Protein AF-A0A519BVN7-F1 (afdb_monomer)

Foldseek 3Di:
DDPPPDVLLVLLLVLLLVLLLVLLPEEEEELAQLALLSLLSQLSSVVRYHYEYEFAAEVPFQSQVSRVVQCVVSVHDYDYHHDHLVVLQVLLVVLVVQAVDDPVLSLQCSSVLVSLQPDPDQEYEYSPLLCLLLVQDPQCVPVPHDDDSVVSLVVCVVCCCRGNQSSSVVSNHGYDNSCNPPSSSVSSVVDDSCCSNPPVHNNSSLVSCVVVPRDNCNSVDRDDRSSRRRVSVVSNQVVQKDKDKDKDAAPFQQLQVQLCVQLDPVQPPFWDWDDDTRIIIIMGIGNDPVVSVVSVVVSVVSSVVSSVVSVVD

pLDDT: mean 92.75, std 9.45, range [33.88, 98.75]

Secondary structure (DSSP, 8-state):
------HHHHHHHHHHHHHHHHH-SS-EEEE--SSHHHHHHHHHHTTTS-EEEEEEESTT-HHHHHHHHHHHHHT--EEEEE--HHHHHHHHHHHHHHS---HHHHHHHHHHHHHHHH-SSSEEE--TTHHHHTT--GGGGSTT----HHHHHHHHHHHGGGTHHHHHHHTT-EEE-GGGSHHHHHHHHTS-HHHHHSTTS-HHHHHHHHHTT--HHHHTPPP--HHHHSSHHHHHHHHHSEEEEEEEE-SSHHHHHHHHHHHTTTTTTTEEEEEETTEEEEEEEESSHHHHHHHHHHHHHHHHHHHHHHTT-

Radius of gyration: 24.41 Å; Cα contacts (8 Å, |Δi|>4): 535; chains: 1; bounding box: 54×51×73 Å

Sequence (313 aa):
MGKVGDARIAQLASAIETAVAAATSGPATVAFSGGVDSSLVAMLASSHAETELLVVGTPGAHDLAAAEESAALLDLNISRLEISPTQMVAASQELAATLRLSQQEVEFLLPFWLVAREATHPLLLCGQGADELFGGYERFRRPGAAPDLAAEVAELQARLPQREEAIARHFAAEVACPFLDARVVAAAEAFPQTERILAPGKGPLRAVAAELGLPAVIAQRPKKAAQYGSGAQKAIRGAQQQRLALTLRFPSVAVAASVAVATTPDNAGWVTLERDGATLEVRIVAASVGSLREAAEDFLACAALAARVAEKD

Mean predicted aligned error: 7.83 Å

Nearest PDB structures (foldseek):
  1mc1-assembly1_A  TM=8.261E-01  e=6.553E-11  Streptomyces clavuligerus
  1mbz-assembly1_A  TM=7.982E-01  e=8.810E-11  Streptomyces clavuligerus
  1m1z-assembly1_A  TM=7.772E-01  e=8.810E-11  Streptomyces clavuligerus
  5jmv-assembly1_E  TM=8.536E-01  e=2.828E-02  Pyrococcus furiosus DSM 3638
  8cp3-assembly1_A  TM=4.747E-01  e=1.591E-04  Methanococcus maripaludis S2

Solvent-accessible surface area (backbone atoms only — not comparable to full-atom values): 16344 Å² total; per-residue (Å²): 132,82,81,81,67,61,67,63,43,58,50,31,40,53,27,41,53,51,30,34,54,68,65,39,82,47,54,29,24,30,52,32,42,32,42,41,50,24,42,50,52,46,62,56,32,52,76,66,26,62,54,46,31,35,26,48,21,29,85,88,19,57,20,45,58,39,22,54,54,41,27,62,76,67,76,46,67,68,50,80,46,75,40,52,50,68,57,51,36,52,52,41,51,52,49,51,73,74,38,100,59,54,71,70,49,40,30,47,44,42,56,56,50,54,38,47,68,69,45,89,38,52,32,36,37,38,41,51,48,43,43,36,66,24,29,39,50,68,72,56,66,41,90,90,48,79,72,56,46,67,60,46,40,52,52,48,60,72,45,34,68,74,43,61,43,39,49,19,48,73,56,73,25,44,64,44,41,38,51,65,33,68,58,25,43,56,39,50,64,75,48,56,64,70,58,20,35,37,86,87,26,22,40,61,59,34,52,28,32,48,73,76,64,42,56,65,75,38,35,66,49,80,86,67,58,61,21,68,22,16,32,44,38,58,30,45,55,58,68,62,37,38,76,48,79,46,80,47,78,44,100,36,45,66,30,34,49,46,22,53,61,69,48,46,78,87,33,70,89,41,50,51,78,48,78,58,73,25,31,38,44,36,38,38,49,22,81,37,70,68,55,36,50,52,54,49,51,53,50,52,52,50,37,56,51,33,35,61,53,48,74,74,110

Structure (mmCIF, N/CA/C/O backbone):
data_AF-A0A519BVN7-F1
#
_entry.id   AF-A0A519BVN7-F1
#
loop_
_atom_site.group_PDB
_atom_site.id
_atom_site.type_symbol
_atom_site.label_atom_id
_atom_site.label_alt_id
_atom_site.label_comp_id
_atom_site.label_asym_id
_atom_site.label_entity_id
_atom_site.label_seq_id
_atom_site.pdbx_PDB_ins_code
_atom_site.Cartn_x
_atom_site.Cartn_y
_atom_site.Cartn_z
_atom_site.occupancy
_atom_site.B_iso_or_equiv
_atom_site.auth_seq_id
_atom_site.auth_comp_id
_atom_site.auth_asym_id
_atom_site.auth_atom_id
_atom_site.pdbx_PDB_model_num
ATOM 1 N N . MET A 1 1 ? -3.563 8.167 -37.879 1.00 33.88 1 MET A N 1
ATOM 2 C CA . MET A 1 1 ? -2.326 8.773 -37.343 1.00 33.88 1 MET A CA 1
ATOM 3 C C . MET A 1 1 ? -1.942 7.976 -36.103 1.00 33.88 1 MET A C 1
ATOM 5 O O . MET A 1 1 ? -2.596 8.136 -35.080 1.00 33.88 1 MET A O 1
ATOM 9 N N . GLY A 1 2 ? -1.015 7.022 -36.212 1.00 33.91 2 GLY A N 1
ATOM 10 C CA . GLY A 1 2 ? -0.570 6.242 -35.052 1.00 33.91 2 GLY A CA 1
ATOM 11 C C . GLY A 1 2 ? 0.150 7.164 -34.072 1.00 33.91 2 GLY A C 1
ATOM 12 O O . GLY A 1 2 ? 0.996 7.948 -34.500 1.00 33.91 2 GLY A O 1
ATOM 13 N N . LYS A 1 3 ? -0.217 7.127 -32.787 1.00 40.97 3 LYS A N 1
ATOM 14 C CA . LYS A 1 3 ? 0.567 7.789 -31.741 1.00 40.97 3 LYS A CA 1
ATOM 15 C C . LYS A 1 3 ? 1.954 7.155 -31.783 1.00 40.97 3 LYS A C 1
ATOM 17 O O . LYS A 1 3 ? 2.084 5.974 -31.486 1.00 40.97 3 LYS A O 1
ATOM 22 N N . VAL A 1 4 ? 2.967 7.909 -32.195 1.00 41.97 4 VAL A N 1
ATOM 23 C CA . VAL A 1 4 ? 4.353 7.533 -31.921 1.00 41.97 4 VAL A CA 1
ATOM 24 C C . VAL A 1 4 ? 4.469 7.601 -30.400 1.00 41.97 4 VAL A C 1
ATOM 26 O O . VAL A 1 4 ? 4.498 8.694 -29.837 1.00 41.97 4 VAL A O 1
ATOM 29 N N . GLY A 1 5 ? 4.347 6.449 -29.738 1.00 58.50 5 GLY A N 1
ATOM 30 C CA . GLY A 1 5 ? 4.514 6.342 -28.294 1.00 58.50 5 GLY A CA 1
ATOM 31 C C . GLY A 1 5 ? 5.919 6.795 -27.918 1.00 58.50 5 GLY A C 1
ATOM 32 O O . GLY A 1 5 ? 6.865 6.592 -28.682 1.00 58.50 5 GLY A O 1
ATOM 33 N N . ASP A 1 6 ? 6.053 7.453 -26.770 1.00 81.75 6 ASP A N 1
ATOM 34 C CA . ASP A 1 6 ? 7.365 7.753 -26.206 1.00 81.75 6 ASP A CA 1
ATOM 35 C C . ASP A 1 6 ? 8.100 6.420 -26.008 1.00 81.75 6 ASP A C 1
ATOM 37 O O . ASP A 1 6 ? 7.667 5.586 -25.215 1.00 81.75 6 ASP A O 1
ATOM 41 N N . ALA A 1 7 ? 9.188 6.195 -26.750 1.00 91.31 7 ALA A N 1
ATOM 42 C CA . ALA A 1 7 ? 9.940 4.941 -26.715 1.00 91.31 7 ALA A CA 1
ATOM 43 C C . ALA A 1 7 ? 10.405 4.573 -25.293 1.00 91.31 7 ALA A C 1
ATOM 45 O O . ALA A 1 7 ? 10.565 3.392 -24.986 1.00 91.31 7 ALA A O 1
ATOM 46 N N . ARG A 1 8 ? 10.562 5.571 -24.407 1.00 95.75 8 ARG A N 1
ATOM 47 C CA . ARG A 1 8 ? 10.883 5.358 -22.990 1.00 95.75 8 ARG A CA 1
ATOM 48 C C . ARG A 1 8 ? 9.737 4.683 -22.233 1.00 95.75 8 ARG A C 1
ATOM 50 O O . ARG A 1 8 ? 9.999 3.888 -21.337 1.00 95.75 8 ARG A O 1
ATOM 57 N N . ILE A 1 9 ? 8.480 4.979 -22.578 1.00 97.00 9 ILE A N 1
ATOM 58 C CA . ILE A 1 9 ? 7.302 4.358 -21.951 1.00 97.00 9 ILE A CA 1
ATOM 59 C C . ILE A 1 9 ? 7.218 2.889 -22.356 1.00 97.00 9 ILE A C 1
ATOM 61 O O . ILE A 1 9 ? 7.117 2.046 -21.473 1.00 97.00 9 ILE A O 1
ATOM 65 N N . ALA A 1 10 ? 7.381 2.571 -23.642 1.00 96.12 10 ALA A N 1
ATOM 66 C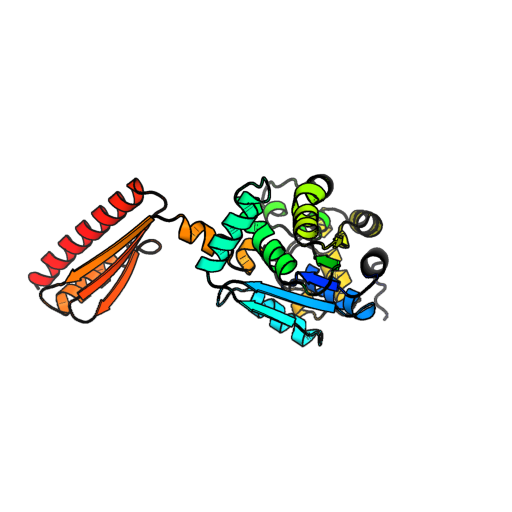 CA . ALA A 1 10 ? 7.417 1.183 -24.108 1.00 96.12 10 ALA A CA 1
ATOM 67 C C . ALA A 1 10 ? 8.569 0.388 -23.459 1.00 96.12 10 ALA A C 1
ATOM 69 O O . ALA A 1 10 ? 8.394 -0.759 -23.047 1.00 96.12 10 ALA A O 1
ATOM 70 N N . GLN A 1 11 ? 9.747 1.008 -23.304 1.00 97.75 11 GLN A N 1
ATOM 71 C CA . GLN A 1 11 ? 10.880 0.395 -22.606 1.00 97.75 11 GLN A CA 1
ATOM 72 C C . GLN A 1 11 ? 10.578 0.143 -21.121 1.00 97.75 11 GLN A C 1
ATOM 74 O O . GLN A 1 11 ? 10.891 -0.929 -20.604 1.00 97.75 11 GLN A O 1
ATOM 79 N N . LEU A 1 12 ? 9.965 1.110 -20.433 1.00 98.44 12 LEU A N 1
ATOM 80 C CA . LEU A 1 12 ? 9.576 0.967 -19.032 1.00 98.44 12 LEU A CA 1
ATOM 81 C C . LEU A 1 12 ? 8.471 -0.083 -18.847 1.00 98.44 12 LEU A C 1
ATOM 83 O O . LEU A 1 12 ? 8.544 -0.868 -17.905 1.00 98.44 12 LEU A O 1
ATOM 87 N N . ALA A 1 13 ? 7.491 -0.127 -19.750 1.00 98.44 13 ALA A N 1
ATOM 88 C CA . ALA A 1 13 ? 6.443 -1.142 -19.775 1.00 98.44 13 ALA A CA 1
ATOM 89 C C . ALA A 1 13 ? 7.053 -2.543 -19.881 1.00 98.44 13 ALA A C 1
ATOM 91 O O . ALA A 1 13 ? 6.840 -3.366 -18.995 1.00 98.44 13 ALA A O 1
ATOM 92 N N . SER A 1 14 ? 7.928 -2.753 -20.869 1.00 98.25 14 SER A N 1
ATOM 93 C CA . SER A 1 14 ? 8.638 -4.021 -21.052 1.00 98.25 14 SER A CA 1
ATOM 94 C C . SER A 1 14 ? 9.485 -4.403 -19.831 1.00 98.25 14 SER A C 1
ATOM 96 O O . SER A 1 14 ? 9.509 -5.569 -19.431 1.00 98.25 14 SER A O 1
ATOM 98 N N . ALA A 1 15 ? 10.153 -3.436 -19.191 1.00 98.69 15 ALA A N 1
ATOM 99 C CA . ALA A 1 15 ? 10.919 -3.691 -17.973 1.00 98.69 15 ALA A CA 1
ATOM 100 C C . ALA A 1 15 ? 10.023 -4.147 -16.808 1.00 98.69 15 ALA A C 1
ATOM 102 O O . ALA A 1 15 ? 10.379 -5.101 -16.116 1.00 98.69 15 ALA A O 1
ATOM 103 N N . ILE A 1 16 ? 8.865 -3.504 -16.612 1.00 98.69 16 ILE A N 1
ATOM 104 C CA . ILE A 1 16 ? 7.902 -3.860 -15.558 1.00 98.69 16 ILE A CA 1
ATOM 105 C C . ILE A 1 16 ? 7.282 -5.234 -15.830 1.00 98.69 16 ILE A C 1
ATOM 107 O O . ILE A 1 16 ? 7.273 -6.068 -14.928 1.00 98.69 16 ILE A O 1
ATOM 111 N N . GLU A 1 17 ? 6.833 -5.506 -17.058 1.00 98.44 17 GLU A N 1
ATOM 112 C CA . GLU A 1 17 ? 6.317 -6.823 -17.460 1.00 98.44 17 GLU A CA 1
ATOM 113 C C . GLU A 1 17 ? 7.347 -7.922 -17.190 1.00 98.44 17 GLU A C 1
ATOM 115 O O . GLU A 1 17 ? 7.043 -8.922 -16.544 1.00 98.44 17 GLU A O 1
ATOM 120 N N . THR A 1 18 ? 8.598 -7.705 -17.605 1.00 98.31 18 THR A N 1
ATOM 121 C CA . THR A 1 18 ? 9.674 -8.683 -17.403 1.00 98.31 18 THR A CA 1
ATOM 122 C C . THR A 1 18 ? 9.984 -8.888 -15.917 1.00 98.31 18 THR A C 1
ATOM 124 O O . THR A 1 18 ? 10.265 -10.011 -15.497 1.00 98.31 18 THR A O 1
ATOM 127 N N . ALA A 1 19 ? 9.949 -7.826 -15.107 1.00 98.56 19 ALA A N 1
ATOM 128 C CA . ALA A 1 19 ? 10.178 -7.920 -13.668 1.00 98.56 19 ALA A CA 1
ATOM 129 C C . ALA A 1 19 ? 9.055 -8.686 -12.957 1.00 98.56 19 ALA A C 1
ATOM 131 O O . ALA A 1 19 ? 9.345 -9.559 -12.139 1.00 98.56 19 ALA A O 1
ATOM 132 N N . VAL A 1 20 ? 7.788 -8.422 -13.298 1.00 98.44 20 VAL A N 1
ATOM 133 C CA . VAL A 1 20 ? 6.646 -9.162 -12.737 1.00 98.44 20 VAL A CA 1
ATOM 134 C C . VAL A 1 20 ? 6.678 -10.622 -13.185 1.00 98.44 20 VAL A C 1
ATOM 136 O O . VAL A 1 20 ? 6.549 -11.508 -12.343 1.00 98.44 20 VAL A O 1
ATOM 139 N N . ALA A 1 21 ? 6.928 -10.893 -14.468 1.00 97.56 21 ALA A N 1
ATOM 140 C CA . ALA A 1 21 ? 7.051 -12.254 -14.986 1.00 97.56 21 ALA A CA 1
ATOM 141 C C . ALA A 1 21 ? 8.175 -13.039 -14.290 1.00 97.56 21 ALA A C 1
ATOM 143 O O . ALA A 1 21 ? 7.984 -14.187 -13.907 1.00 97.56 21 ALA A O 1
ATOM 144 N N . ALA A 1 22 ? 9.340 -12.413 -14.085 1.00 97.38 22 ALA A N 1
ATOM 145 C CA . ALA A 1 22 ? 10.469 -13.043 -13.401 1.00 97.38 22 ALA A CA 1
ATOM 146 C C . ALA A 1 22 ? 10.194 -13.299 -11.910 1.00 97.38 22 ALA A C 1
ATOM 148 O O . ALA A 1 22 ? 10.666 -14.297 -11.371 1.00 97.38 22 ALA A O 1
ATOM 149 N N . ALA A 1 23 ? 9.445 -12.409 -11.254 1.00 96.56 23 ALA A N 1
ATOM 150 C CA . ALA A 1 23 ? 9.037 -12.575 -9.864 1.00 96.56 23 ALA A CA 1
ATOM 151 C C . ALA A 1 23 ? 7.954 -13.653 -9.695 1.00 96.56 23 ALA A C 1
ATOM 153 O O . ALA A 1 23 ? 7.917 -14.319 -8.667 1.00 96.56 23 ALA A O 1
ATOM 154 N N . THR A 1 24 ? 7.091 -13.842 -10.696 1.00 95.50 24 THR A N 1
ATOM 155 C CA . THR A 1 24 ? 5.911 -14.718 -10.629 1.00 95.50 24 THR A CA 1
ATOM 156 C C . THR A 1 24 ? 6.242 -16.127 -11.131 1.00 95.50 24 THR A C 1
ATOM 158 O O . THR A 1 24 ? 5.801 -16.555 -12.195 1.00 95.50 24 THR A O 1
ATOM 161 N N . SER A 1 25 ? 7.059 -16.859 -10.369 1.00 85.31 25 SER A N 1
ATOM 162 C CA . SER A 1 25 ? 7.505 -18.222 -10.713 1.00 85.31 25 SER A CA 1
ATOM 163 C C . SER A 1 25 ? 6.487 -19.328 -10.382 1.00 85.31 25 SER A C 1
ATOM 165 O O . SER A 1 25 ? 6.687 -20.483 -10.763 1.00 85.31 25 SER A O 1
ATOM 167 N N . GLY A 1 26 ? 5.397 -18.987 -9.692 1.00 93.81 26 GLY A N 1
ATOM 168 C CA . GLY A 1 26 ? 4.333 -19.893 -9.261 1.00 93.81 26 GLY A CA 1
ATOM 169 C C . GLY A 1 26 ? 3.149 -19.124 -8.661 1.00 93.81 26 GLY A C 1
ATOM 170 O O . GLY A 1 26 ? 3.110 -17.898 -8.795 1.00 93.81 26 GLY A O 1
ATOM 171 N N . PRO A 1 27 ? 2.191 -19.825 -8.022 1.00 97.06 27 PRO A N 1
ATOM 172 C CA . PRO A 1 27 ? 1.056 -19.190 -7.358 1.00 97.06 27 PRO A CA 1
ATOM 173 C C . PRO A 1 27 ? 1.504 -18.108 -6.373 1.00 97.06 27 PRO A C 1
ATOM 175 O O . PRO A 1 27 ? 2.470 -18.307 -5.630 1.00 97.06 27 PRO A O 1
ATOM 178 N N . ALA A 1 28 ? 0.825 -16.963 -6.393 1.00 97.94 28 ALA A N 1
ATOM 179 C CA . ALA A 1 28 ? 1.245 -15.778 -5.655 1.00 97.94 28 ALA A CA 1
ATOM 180 C C . ALA A 1 28 ? 0.070 -15.043 -5.007 1.00 97.94 28 ALA A C 1
ATOM 182 O O . ALA A 1 28 ? -1.027 -14.981 -5.559 1.00 97.94 28 ALA A O 1
ATOM 183 N N . THR A 1 29 ? 0.331 -14.409 -3.868 1.00 98.50 29 THR A N 1
ATOM 184 C CA . THR A 1 29 ? -0.600 -13.507 -3.193 1.00 98.50 29 THR A CA 1
ATOM 185 C C . THR A 1 29 ? -0.137 -12.063 -3.366 1.00 98.50 29 THR A C 1
ATOM 187 O O . THR A 1 29 ? 0.959 -11.687 -2.951 1.00 98.50 29 THR A O 1
ATOM 190 N N . VAL A 1 30 ? -0.971 -11.209 -3.954 1.00 98.69 30 VAL A N 1
ATOM 191 C CA . VAL A 1 30 ? -0.693 -9.775 -4.085 1.00 98.69 30 VAL A CA 1
ATOM 192 C C . VAL A 1 30 ? -1.248 -9.038 -2.871 1.00 98.69 30 VAL A C 1
ATOM 194 O O . VAL A 1 30 ? -2.451 -9.070 -2.605 1.00 98.69 30 VAL A O 1
ATOM 197 N N . ALA A 1 31 ? -0.383 -8.294 -2.177 1.00 98.31 31 ALA A N 1
ATOM 198 C CA . ALA A 1 31 ? -0.795 -7.299 -1.191 1.00 98.31 31 ALA A CA 1
ATOM 199 C C . ALA A 1 31 ? -1.492 -6.134 -1.906 1.00 98.31 31 ALA A C 1
ATOM 201 O O . ALA A 1 31 ? -0.854 -5.225 -2.453 1.00 98.31 31 ALA A O 1
ATOM 202 N N . PHE A 1 32 ? -2.820 -6.195 -1.945 1.00 98.38 32 PHE A N 1
ATOM 203 C CA . PHE A 1 32 ? -3.638 -5.436 -2.872 1.00 98.38 32 PHE A CA 1
ATOM 204 C C . PHE A 1 32 ? -4.355 -4.275 -2.180 1.00 98.38 32 PHE A C 1
ATOM 206 O O . PHE A 1 32 ? -5.006 -4.438 -1.155 1.00 98.38 32 PHE A O 1
ATOM 213 N N . SER A 1 33 ? -4.232 -3.074 -2.749 1.00 95.44 33 SER A N 1
ATOM 214 C CA . SER A 1 33 ? -4.825 -1.837 -2.205 1.00 95.44 33 SER A CA 1
ATOM 215 C C . SER A 1 33 ? -5.791 -1.150 -3.172 1.00 95.44 33 SER A C 1
ATOM 217 O O . SER A 1 33 ? -6.377 -0.122 -2.839 1.00 95.44 33 SER A O 1
ATOM 219 N N . GLY A 1 34 ? -5.896 -1.657 -4.405 1.00 95.19 34 GLY A N 1
ATOM 220 C CA . GLY A 1 34 ? -6.562 -0.962 -5.503 1.00 95.19 34 GLY A CA 1
ATOM 221 C C . GLY A 1 34 ? -5.815 0.287 -5.984 1.00 95.19 34 GLY A C 1
ATOM 222 O O . GLY A 1 34 ? -6.347 1.068 -6.757 1.00 95.19 34 GLY A O 1
ATOM 223 N N . GLY A 1 35 ? -4.581 0.546 -5.550 1.00 96.38 35 GLY A N 1
ATOM 224 C CA . GLY A 1 35 ? -3.755 1.606 -6.139 1.00 96.38 35 GLY A CA 1
ATOM 225 C C . GLY A 1 35 ? -3.256 1.232 -7.538 1.00 96.38 35 GLY A C 1
ATOM 226 O O . GLY A 1 35 ? -3.273 0.062 -7.912 1.00 96.38 35 GLY A O 1
ATOM 227 N N . VAL A 1 36 ? -2.750 2.211 -8.298 1.00 97.75 36 VAL A N 1
ATOM 228 C CA . VAL A 1 36 ? -2.119 1.952 -9.609 1.00 97.75 36 VAL A CA 1
ATOM 229 C C . VAL A 1 36 ? -0.975 0.936 -9.507 1.00 97.75 36 VAL A C 1
ATOM 231 O O . VAL A 1 36 ? -0.852 0.079 -10.372 1.00 97.75 36 VAL A O 1
ATOM 234 N N . ASP A 1 37 ? -0.189 0.980 -8.427 1.00 98.00 37 ASP A N 1
ATOM 235 C CA . ASP A 1 37 ? 0.991 0.124 -8.264 1.00 98.00 37 ASP A CA 1
ATOM 236 C C . ASP A 1 37 ? 0.595 -1.345 -8.067 1.00 98.00 37 ASP A C 1
ATOM 238 O O . ASP A 1 37 ? 1.008 -2.212 -8.832 1.00 98.00 37 ASP A O 1
ATOM 242 N N . SER A 1 38 ? -0.243 -1.621 -7.061 1.00 98.06 38 SER A N 1
ATOM 243 C CA . SER A 1 38 ? -0.685 -2.982 -6.741 1.00 98.06 38 SER A CA 1
ATOM 244 C C . SER A 1 38 ? -1.599 -3.560 -7.822 1.00 98.06 38 SER A C 1
ATOM 246 O O . SER A 1 38 ? -1.542 -4.758 -8.073 1.00 98.06 38 SER A O 1
ATOM 248 N N . SER A 1 39 ? -2.378 -2.725 -8.518 1.00 98.50 39 SER A N 1
ATOM 249 C CA . SER A 1 39 ? -3.227 -3.161 -9.638 1.00 98.50 39 SER A CA 1
ATOM 250 C C . SER A 1 39 ? -2.447 -3.484 -10.897 1.00 98.50 39 SER A C 1
ATOM 252 O O . SER A 1 39 ? -2.793 -4.445 -11.575 1.00 98.50 39 SER A O 1
ATOM 254 N N . LEU A 1 40 ? -1.379 -2.741 -11.195 1.00 98.62 40 LEU A N 1
ATOM 255 C CA . LEU A 1 40 ? -0.505 -3.096 -12.307 1.00 98.62 40 LEU A CA 1
ATOM 256 C C . LEU A 1 40 ? 0.219 -4.420 -12.031 1.00 98.62 40 LEU A C 1
ATOM 258 O O . LEU A 1 40 ? 0.246 -5.287 -12.898 1.00 98.62 40 LEU A O 1
ATOM 262 N N . VAL A 1 41 ? 0.743 -4.603 -10.812 1.00 98.62 41 VAL A N 1
ATOM 263 C CA . VAL A 1 41 ? 1.365 -5.874 -10.403 1.00 98.62 41 VAL A CA 1
ATOM 264 C C . VAL A 1 41 ? 0.361 -7.026 -10.475 1.00 98.62 41 VAL A C 1
ATOM 266 O O . VAL A 1 41 ? 0.682 -8.048 -11.066 1.00 98.62 41 VAL A O 1
ATOM 269 N N . ALA A 1 42 ? -0.855 -6.854 -9.946 1.00 98.50 42 ALA A N 1
ATOM 270 C CA . ALA A 1 42 ? -1.903 -7.876 -9.976 1.00 98.50 42 ALA A CA 1
ATOM 271 C C . ALA A 1 42 ? -2.303 -8.284 -11.400 1.00 98.50 42 ALA A C 1
ATOM 273 O O . ALA A 1 42 ? -2.352 -9.473 -11.700 1.00 98.50 42 ALA A O 1
ATOM 274 N N . MET A 1 43 ? -2.553 -7.304 -12.276 1.00 98.31 43 MET A N 1
ATOM 275 C CA . MET A 1 43 ? -2.942 -7.538 -13.672 1.00 98.31 43 MET A CA 1
ATOM 276 C C . MET A 1 43 ? -1.859 -8.291 -14.457 1.00 98.31 43 MET A C 1
ATOM 278 O O . MET A 1 43 ? -2.165 -9.158 -15.272 1.00 98.31 43 MET A O 1
ATOM 282 N N . LEU A 1 44 ? -0.589 -7.960 -14.221 1.00 98.31 44 LEU A N 1
ATOM 283 C CA . LEU A 1 44 ? 0.525 -8.626 -14.889 1.00 98.31 44 LEU A CA 1
ATOM 284 C C . LEU A 1 44 ? 0.778 -10.022 -14.302 1.00 98.31 44 LEU A C 1
ATOM 286 O O . LEU A 1 44 ? 0.926 -10.978 -15.056 1.00 98.31 44 LEU A O 1
ATOM 290 N N . ALA A 1 45 ? 0.766 -10.172 -12.975 1.00 98.19 45 ALA A N 1
ATOM 291 C CA . ALA A 1 45 ? 0.992 -11.457 -12.310 1.00 98.19 45 ALA A CA 1
ATOM 292 C C . ALA A 1 45 ? -0.078 -12.501 -12.670 1.00 98.19 45 ALA A C 1
ATOM 294 O O . ALA A 1 45 ? 0.265 -13.652 -12.951 1.00 98.19 45 ALA A O 1
ATOM 295 N N . SER A 1 46 ? -1.349 -12.092 -12.769 1.00 97.38 46 SER A N 1
ATOM 296 C CA . SER A 1 46 ? -2.461 -12.986 -13.129 1.00 97.38 46 SER A CA 1
ATOM 297 C C . SER A 1 46 ? -2.362 -13.554 -14.547 1.00 97.38 46 SER A C 1
ATOM 299 O O . SER A 1 46 ? -2.959 -14.587 -14.844 1.00 97.38 46 SER A O 1
ATOM 301 N N . SER A 1 47 ? -1.572 -12.920 -15.419 1.00 95.81 47 SER A N 1
ATOM 302 C CA . SER A 1 47 ? -1.275 -13.429 -16.762 1.00 95.81 47 SER A CA 1
ATOM 303 C C . SER A 1 47 ? -0.195 -14.521 -16.766 1.00 95.81 47 SER A C 1
ATOM 305 O O . SER A 1 47 ? 0.008 -15.178 -17.788 1.00 95.81 47 SER A O 1
ATOM 307 N N . HIS A 1 48 ? 0.506 -14.724 -15.644 1.00 95.69 48 HIS A N 1
ATOM 308 C CA . HIS A 1 48 ? 1.625 -15.662 -15.516 1.00 95.69 48 HIS A CA 1
ATOM 309 C C . HIS A 1 48 ? 1.334 -16.833 -14.576 1.00 95.69 48 HIS A C 1
ATOM 311 O O . HIS A 1 48 ? 1.746 -17.956 -14.871 1.00 95.69 48 HIS A O 1
ATOM 317 N N . ALA A 1 49 ? 0.627 -16.598 -13.470 1.00 95.69 49 ALA A N 1
ATOM 318 C CA . ALA A 1 49 ? 0.278 -17.636 -12.509 1.00 95.69 49 ALA A CA 1
ATOM 319 C C . ALA A 1 49 ? -1.063 -17.363 -11.822 1.00 95.69 49 ALA A C 1
ATOM 321 O O . ALA A 1 49 ? -1.617 -16.264 -11.881 1.00 95.69 49 ALA A O 1
ATOM 322 N N . GLU A 1 50 ? -1.572 -18.384 -11.130 1.00 95.94 50 GLU A N 1
ATOM 323 C CA . GLU A 1 50 ? -2.707 -18.214 -10.230 1.00 95.94 50 GLU A CA 1
ATOM 324 C C . GLU A 1 50 ? -2.374 -17.149 -9.178 1.00 95.94 50 GLU A C 1
ATOM 326 O O . GLU A 1 50 ? -1.318 -17.188 -8.546 1.00 95.94 50 GLU A O 1
ATOM 331 N N . THR A 1 51 ? -3.249 -16.153 -9.063 1.00 96.81 51 THR A N 1
ATOM 332 C CA . THR A 1 51 ? -2.990 -14.954 -8.271 1.00 96.81 51 THR A CA 1
ATOM 333 C C . THR A 1 51 ? -4.147 -14.710 -7.314 1.00 96.81 51 THR A C 1
ATOM 335 O O . THR A 1 51 ? -5.273 -14.449 -7.740 1.00 96.81 51 THR A O 1
ATOM 338 N N . GLU A 1 52 ? -3.848 -14.751 -6.020 1.00 97.19 52 GLU A N 1
ATOM 339 C CA . GLU A 1 52 ? -4.743 -14.337 -4.944 1.00 97.19 52 GLU A CA 1
ATOM 340 C C . GLU A 1 52 ? -4.562 -12.838 -4.684 1.0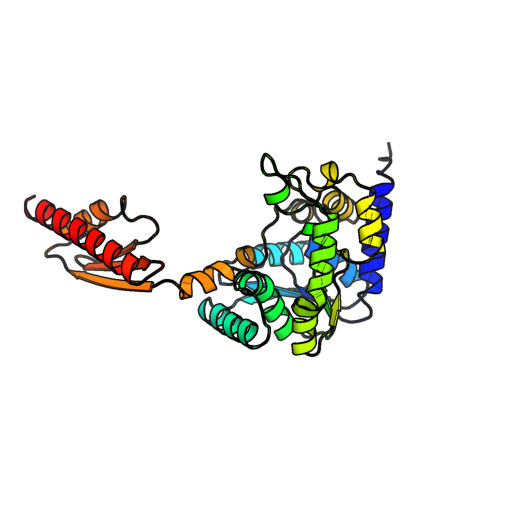0 97.19 52 GLU A C 1
ATOM 342 O O . GLU A 1 52 ? -3.440 -12.359 -4.516 1.00 97.19 52 GLU A O 1
ATOM 347 N N . LEU A 1 53 ? -5.653 -12.075 -4.610 1.00 98.62 53 LEU A N 1
ATOM 348 C CA . LEU A 1 53 ? -5.600 -10.685 -4.157 1.00 98.62 53 LEU A CA 1
ATOM 349 C C . LEU A 1 53 ? -6.107 -10.598 -2.720 1.00 98.62 53 LEU A C 1
ATOM 351 O O . LEU A 1 53 ? -7.262 -10.932 -2.454 1.00 98.62 53 LEU A O 1
ATOM 355 N N . LEU A 1 54 ? -5.278 -10.091 -1.806 1.00 98.62 54 LEU A N 1
ATOM 356 C CA . LEU A 1 54 ? -5.683 -9.815 -0.428 1.00 98.62 54 LEU A CA 1
ATOM 357 C C . LEU A 1 54 ? -5.672 -8.316 -0.158 1.00 98.62 54 LEU A C 1
ATOM 359 O O . LEU A 1 54 ? -4.647 -7.652 -0.321 1.00 98.62 54 LEU A O 1
ATOM 363 N N . VAL A 1 55 ? -6.801 -7.797 0.323 1.00 98.50 55 VAL A N 1
ATOM 364 C CA . VAL A 1 55 ? -6.901 -6.442 0.876 1.00 98.50 55 VAL A CA 1
ATOM 365 C C . VAL A 1 55 ? -7.245 -6.522 2.355 1.00 98.50 55 VAL A C 1
ATOM 367 O O . VAL A 1 55 ? -8.099 -7.309 2.757 1.00 98.50 55 VAL A O 1
ATOM 370 N N . VAL A 1 56 ? -6.619 -5.673 3.169 1.00 98.31 56 VAL A N 1
ATOM 371 C CA . VAL A 1 56 ? -6.902 -5.575 4.603 1.00 98.31 56 VAL A CA 1
ATOM 372 C C . VAL A 1 56 ? -7.272 -4.156 5.009 1.00 98.31 56 VAL A C 1
ATOM 374 O O . VAL A 1 56 ? -6.691 -3.173 4.543 1.00 98.31 56 VAL A O 1
ATOM 377 N N . GLY A 1 57 ? -8.232 -4.035 5.921 1.00 97.94 57 GLY A N 1
ATOM 378 C CA . GLY A 1 57 ? -8.636 -2.741 6.444 1.00 97.94 57 GLY A CA 1
ATOM 379 C C . GLY A 1 57 ? -9.616 -2.840 7.601 1.00 97.94 57 GLY A C 1
ATOM 380 O O . GLY A 1 57 ? -10.235 -3.871 7.849 1.00 97.94 57 GLY A O 1
ATOM 381 N N . THR A 1 58 ? -9.755 -1.732 8.321 1.00 96.81 58 THR A N 1
ATOM 382 C CA . THR A 1 58 ? -10.847 -1.545 9.285 1.00 96.81 58 THR A CA 1
ATOM 383 C C . THR A 1 58 ? -12.196 -1.345 8.581 1.00 96.81 58 THR A C 1
ATOM 385 O O . THR A 1 58 ? -12.205 -0.966 7.409 1.00 96.81 58 THR A O 1
ATOM 388 N N . PRO A 1 59 ? -13.343 -1.545 9.258 1.00 96.00 59 PRO A N 1
ATOM 389 C CA . PRO A 1 59 ? -14.656 -1.287 8.669 1.00 96.00 59 PRO A CA 1
ATOM 390 C C . PRO A 1 59 ? -14.753 0.116 8.058 1.00 96.00 59 PRO A C 1
ATOM 392 O O . PRO A 1 59 ? -14.457 1.119 8.715 1.00 96.00 59 PRO A O 1
ATOM 395 N N . GLY A 1 60 ? -15.143 0.183 6.783 1.00 92.88 60 GLY A N 1
ATOM 396 C CA . GLY A 1 60 ? -15.220 1.433 6.016 1.00 92.88 60 GLY A CA 1
ATOM 397 C C . GLY A 1 60 ? -13.866 2.019 5.588 1.00 92.88 60 GLY A C 1
ATOM 398 O O . GLY A 1 60 ? -13.808 3.176 5.166 1.00 92.88 60 GLY A O 1
ATOM 399 N N . ALA A 1 61 ? -12.772 1.261 5.703 1.00 94.00 61 ALA A N 1
ATOM 400 C CA . ALA A 1 61 ? -11.469 1.667 5.193 1.00 94.00 61 ALA A CA 1
ATOM 401 C C . ALA A 1 61 ? -11.513 1.892 3.675 1.00 94.00 61 ALA A C 1
ATOM 403 O O . ALA A 1 61 ? -12.161 1.164 2.926 1.00 94.00 61 ALA A O 1
ATOM 404 N N . HIS A 1 62 ? -10.786 2.912 3.225 1.00 93.62 62 HIS A N 1
ATOM 405 C CA . HIS A 1 62 ? -10.772 3.322 1.824 1.00 93.62 62 HIS A CA 1
ATOM 406 C C . HIS A 1 62 ? -10.200 2.235 0.912 1.00 93.62 62 HIS A C 1
ATOM 408 O O . HIS A 1 62 ? -10.716 2.032 -0.184 1.00 93.62 62 HIS A O 1
ATOM 414 N N . ASP A 1 63 ? -9.151 1.545 1.361 1.00 95.38 63 ASP A N 1
ATOM 415 C CA . ASP A 1 63 ? -8.485 0.537 0.535 1.00 95.38 63 ASP A CA 1
ATOM 416 C C . ASP A 1 63 ? -9.383 -0.675 0.289 1.00 95.38 63 ASP A C 1
ATOM 418 O O . ASP A 1 63 ? -9.316 -1.230 -0.798 1.00 95.38 63 ASP A O 1
ATOM 422 N N . LEU A 1 64 ? -10.286 -1.026 1.218 1.00 97.81 64 LEU A N 1
ATOM 423 C CA . LEU A 1 64 ? -11.263 -2.103 1.008 1.00 97.81 64 LEU A CA 1
ATOM 424 C C . LEU A 1 64 ? -12.135 -1.813 -0.221 1.00 97.81 64 LEU A C 1
ATOM 426 O O . LEU A 1 64 ? -12.174 -2.609 -1.152 1.00 97.81 64 LEU A O 1
ATOM 430 N N . ALA A 1 65 ? -12.759 -0.632 -0.255 1.00 96.75 65 ALA A N 1
ATOM 431 C CA . ALA A 1 65 ? -13.622 -0.232 -1.365 1.00 96.75 65 ALA A CA 1
ATOM 432 C C . ALA A 1 65 ? -12.839 -0.055 -2.679 1.00 96.75 65 ALA A C 1
ATOM 434 O O . ALA A 1 65 ? -13.288 -0.494 -3.736 1.00 96.75 65 ALA A O 1
ATOM 435 N N . ALA A 1 66 ? -11.654 0.567 -2.624 1.00 96.81 66 ALA A N 1
ATOM 436 C CA . ALA A 1 66 ? -10.827 0.790 -3.810 1.00 96.81 66 ALA A CA 1
ATOM 437 C C . ALA A 1 66 ? -10.291 -0.521 -4.407 1.00 96.81 66 ALA A C 1
ATOM 439 O O . ALA A 1 66 ? -10.196 -0.646 -5.632 1.00 96.81 66 ALA A O 1
ATOM 440 N N . ALA A 1 67 ? -9.934 -1.486 -3.560 1.00 97.88 67 ALA A N 1
ATOM 441 C CA . ALA A 1 67 ? -9.479 -2.799 -3.983 1.00 97.88 67 ALA A CA 1
ATOM 442 C C . ALA A 1 67 ? -10.626 -3.613 -4.590 1.00 97.88 67 ALA A C 1
ATOM 444 O O . ALA A 1 67 ? -10.462 -4.119 -5.691 1.00 97.88 67 ALA A O 1
ATOM 445 N N . GLU A 1 68 ? -11.802 -3.664 -3.958 1.00 97.94 68 GLU A N 1
ATOM 446 C CA . GLU A 1 68 ? -12.980 -4.345 -4.522 1.00 97.94 68 GLU A CA 1
ATOM 447 C C . GLU A 1 68 ? -13.369 -3.779 -5.900 1.00 97.94 68 GLU A C 1
ATOM 449 O O . GLU A 1 68 ? -13.554 -4.541 -6.849 1.00 97.94 68 GLU A O 1
ATOM 454 N N . GLU A 1 69 ? -13.410 -2.448 -6.047 1.00 98.19 69 GLU A N 1
ATOM 455 C CA . GLU A 1 69 ? -13.665 -1.794 -7.340 1.00 98.19 69 GLU A CA 1
ATOM 456 C C . GLU A 1 69 ? -12.604 -2.171 -8.385 1.00 98.19 69 GLU A C 1
ATOM 458 O O . GLU A 1 69 ? -12.925 -2.472 -9.533 1.00 98.19 69 GLU A O 1
ATOM 463 N N . SER A 1 70 ? -11.327 -2.165 -7.997 1.00 98.25 70 SER A N 1
ATOM 464 C CA . SER A 1 70 ? -10.226 -2.452 -8.923 1.00 98.25 70 SER A CA 1
ATOM 465 C C . SER A 1 70 ? -10.186 -3.922 -9.333 1.00 98.25 70 SER A C 1
ATOM 467 O O . SER A 1 70 ? -9.973 -4.206 -10.504 1.00 98.25 70 SER A O 1
ATOM 469 N N . ALA A 1 71 ? -10.430 -4.845 -8.403 1.00 98.00 71 ALA A N 1
ATOM 470 C CA . ALA A 1 71 ? -10.515 -6.274 -8.682 1.00 98.00 71 ALA A CA 1
ATOM 471 C C . ALA A 1 71 ? -11.670 -6.585 -9.646 1.00 98.00 71 ALA A C 1
ATOM 473 O O . ALA A 1 71 ? -11.465 -7.285 -10.633 1.00 98.00 71 ALA A O 1
ATOM 474 N N . ALA A 1 72 ? -12.844 -5.976 -9.435 1.00 98.00 72 ALA A N 1
ATOM 475 C CA . ALA A 1 72 ? -13.990 -6.126 -10.331 1.00 98.00 72 ALA A CA 1
ATOM 476 C C . ALA A 1 72 ? -13.709 -5.594 -11.748 1.00 98.00 72 ALA A C 1
ATOM 478 O O . ALA A 1 72 ? -14.081 -6.226 -12.732 1.00 98.00 72 ALA A O 1
ATOM 479 N N . LEU A 1 73 ? -13.026 -4.450 -11.869 1.00 98.00 73 LEU A N 1
ATOM 480 C CA . LEU A 1 73 ? -12.634 -3.886 -13.168 1.00 98.00 73 LEU A CA 1
ATOM 481 C C . LEU A 1 73 ? -11.579 -4.722 -13.906 1.00 98.00 73 LEU A C 1
ATOM 483 O O . LEU A 1 73 ? -11.469 -4.605 -15.126 1.00 98.00 73 LEU A O 1
ATOM 487 N N . LEU A 1 74 ? -10.791 -5.513 -13.176 1.00 97.00 74 LEU A N 1
ATOM 488 C CA . LEU A 1 74 ? -9.764 -6.400 -13.724 1.00 97.00 74 LEU A CA 1
ATOM 489 C C . LEU A 1 74 ? -10.248 -7.846 -13.902 1.00 97.00 74 LEU A C 1
ATOM 491 O O . LEU A 1 74 ? -9.481 -8.659 -14.407 1.00 97.00 74 LEU A O 1
ATOM 495 N N . ASP A 1 75 ? -11.483 -8.158 -13.496 1.00 96.25 75 ASP A N 1
ATOM 496 C CA . ASP A 1 75 ? -12.030 -9.522 -13.441 1.00 96.25 75 ASP A CA 1
ATOM 497 C C . ASP A 1 75 ? -11.141 -10.489 -12.629 1.00 96.25 75 ASP A C 1
ATOM 499 O O . ASP A 1 75 ? -10.875 -11.624 -13.020 1.00 96.25 75 ASP A O 1
ATOM 503 N N . LEU A 1 76 ? -10.632 -10.008 -11.488 1.00 95.62 76 LEU A N 1
ATOM 504 C CA . LEU A 1 76 ? -9.788 -10.778 -10.573 1.00 95.62 76 LEU A CA 1
ATOM 505 C C . LEU A 1 76 ? -10.514 -11.051 -9.257 1.00 95.62 76 LEU A C 1
ATOM 507 O O . LEU A 1 76 ? -11.201 -10.189 -8.708 1.00 95.62 76 LEU A O 1
ATOM 511 N N . ASN A 1 77 ? -10.311 -12.251 -8.714 1.00 92.31 77 ASN A N 1
ATOM 512 C CA . ASN A 1 77 ? -10.850 -12.615 -7.410 1.00 92.31 77 ASN A CA 1
ATOM 513 C C . ASN A 1 77 ? -10.065 -11.924 -6.293 1.00 92.31 77 ASN A C 1
ATOM 515 O O . ASN A 1 77 ? -8.834 -11.902 -6.296 1.00 92.31 77 ASN A O 1
ATOM 519 N N . ILE A 1 78 ? -10.793 -11.391 -5.316 1.00 97.62 78 ILE A N 1
ATOM 520 C CA . ILE A 1 78 ? -10.230 -10.709 -4.155 1.00 97.62 78 ILE A CA 1
ATOM 521 C C . ILE A 1 78 ? -10.843 -11.253 -2.870 1.00 97.62 78 ILE A C 1
ATOM 523 O O . ILE A 1 78 ? -12.062 -11.406 -2.771 1.00 97.62 78 ILE A O 1
ATOM 527 N N . SER A 1 79 ? -10.002 -11.480 -1.864 1.00 97.94 79 SER A N 1
ATOM 528 C CA . SER A 1 79 ? -10.445 -11.755 -0.502 1.00 97.94 79 SER A CA 1
ATOM 529 C C . SER A 1 79 ? -10.274 -10.506 0.358 1.00 97.94 79 SER A C 1
ATOM 531 O O . SER A 1 79 ? -9.194 -9.918 0.474 1.00 97.94 79 SER A O 1
ATOM 533 N N . ARG A 1 80 ? -11.382 -10.095 0.974 1.00 97.50 80 ARG A N 1
ATOM 534 C CA . ARG A 1 80 ? -11.446 -8.954 1.883 1.00 97.50 80 ARG A CA 1
ATOM 535 C C . ARG A 1 80 ? -11.205 -9.396 3.318 1.00 97.50 80 ARG A C 1
ATOM 537 O O . ARG A 1 80 ? -12.017 -10.108 3.902 1.00 97.50 80 ARG A O 1
ATOM 544 N N . LEU A 1 81 ? -10.137 -8.877 3.910 1.00 97.38 81 LEU A N 1
ATOM 545 C CA . LEU A 1 81 ? -9.810 -9.027 5.323 1.00 97.38 81 LEU A CA 1
ATOM 546 C C . LEU A 1 81 ? -10.267 -7.775 6.079 1.00 97.38 81 LEU A C 1
ATOM 548 O O . LEU A 1 81 ? -9.494 -6.850 6.341 1.00 97.38 81 LEU A O 1
ATOM 552 N N . GLU A 1 82 ? -11.556 -7.716 6.408 1.00 97.56 82 GLU A N 1
ATOM 553 C CA . GLU A 1 82 ? -12.066 -6.671 7.295 1.00 97.56 82 GLU A CA 1
ATOM 554 C C . GLU A 1 82 ? -11.815 -7.051 8.758 1.00 97.56 82 GLU A C 1
ATOM 556 O O . GLU A 1 82 ? -12.353 -8.040 9.253 1.00 97.56 82 GLU A O 1
ATOM 561 N N . ILE A 1 83 ? -11.009 -6.253 9.464 1.00 96.31 83 ILE A N 1
ATOM 562 C CA . ILE A 1 83 ? -10.661 -6.505 10.868 1.00 96.31 83 ILE A CA 1
ATOM 563 C C . ILE A 1 83 ? -11.026 -5.323 11.762 1.00 96.31 83 ILE A C 1
ATOM 565 O O . ILE A 1 83 ? -10.888 -4.159 11.387 1.00 96.31 83 ILE A O 1
ATOM 569 N N . SER A 1 84 ? -11.473 -5.597 12.986 1.00 96.12 84 SER A N 1
ATOM 570 C CA . SER A 1 84 ? -11.835 -4.530 13.923 1.00 96.12 84 SER A CA 1
ATOM 571 C C . SER A 1 84 ? -10.620 -3.667 14.310 1.00 96.12 84 SER A C 1
ATOM 573 O O . SER A 1 84 ? -9.488 -4.161 14.335 1.00 96.12 84 SER A O 1
ATOM 575 N N . PRO A 1 85 ? -10.818 -2.393 14.705 1.00 93.00 85 PRO A N 1
ATOM 576 C CA . PRO A 1 85 ? -9.731 -1.556 15.217 1.00 93.00 85 PRO A CA 1
ATOM 577 C C . PRO A 1 85 ? -8.967 -2.194 16.387 1.00 93.00 85 PRO A C 1
ATOM 579 O O . PRO A 1 85 ? -7.756 -2.031 16.487 1.00 93.00 85 PRO A O 1
ATOM 582 N N . THR A 1 86 ? -9.645 -2.959 17.245 1.00 92.19 86 THR A N 1
ATOM 583 C CA . THR A 1 86 ? -9.009 -3.676 18.360 1.00 92.19 86 THR A CA 1
ATOM 584 C C . THR A 1 86 ? -8.103 -4.806 17.870 1.00 92.19 86 THR A C 1
ATOM 586 O O . THR A 1 86 ? -6.977 -4.926 18.346 1.00 92.19 86 THR A O 1
ATOM 589 N N . GLN A 1 87 ? -8.547 -5.600 16.888 1.00 95.88 87 GLN A N 1
ATOM 590 C CA . GLN A 1 87 ? -7.710 -6.635 16.262 1.00 95.88 87 GLN A CA 1
ATOM 591 C C . GLN A 1 87 ? -6.513 -6.022 15.526 1.00 95.88 87 GLN A C 1
ATOM 593 O O . GLN A 1 87 ? -5.409 -6.549 15.615 1.00 95.88 87 GLN A O 1
ATOM 598 N N . MET A 1 88 ? -6.711 -4.881 14.858 1.00 96.50 88 MET A N 1
ATOM 599 C CA . MET A 1 88 ? -5.635 -4.118 14.217 1.00 96.50 88 MET A CA 1
ATOM 600 C C . MET A 1 88 ? -4.576 -3.687 15.248 1.00 96.50 88 MET A C 1
ATOM 602 O O . MET A 1 88 ? -3.382 -3.848 15.019 1.00 96.50 88 MET A O 1
ATOM 606 N N . VAL A 1 89 ? -4.996 -3.195 16.418 1.00 94.88 89 VAL A N 1
ATOM 607 C CA . VAL A 1 89 ? -4.076 -2.824 17.508 1.00 94.88 89 VAL A CA 1
ATOM 608 C C . VAL A 1 89 ? -3.334 -4.042 18.057 1.00 94.88 89 VAL A C 1
ATOM 610 O O . VAL A 1 89 ? -2.119 -3.966 18.222 1.00 94.88 89 VAL A O 1
ATOM 613 N N . ALA A 1 90 ? -4.019 -5.163 18.291 1.00 95.69 90 ALA A N 1
ATOM 614 C CA . ALA A 1 90 ? -3.374 -6.395 18.748 1.00 95.69 90 ALA A CA 1
ATOM 615 C C . ALA A 1 90 ? -2.304 -6.874 17.748 1.00 95.69 90 ALA A C 1
ATOM 617 O O . ALA A 1 90 ? -1.150 -7.068 18.122 1.00 95.69 90 ALA A O 1
ATOM 618 N N . ALA A 1 91 ? -2.636 -6.916 16.455 1.00 98.06 91 ALA A N 1
ATOM 619 C CA . ALA A 1 91 ? -1.683 -7.266 15.404 1.00 98.06 91 ALA A CA 1
ATOM 620 C C . ALA A 1 91 ? -0.506 -6.272 15.311 1.00 98.06 91 ALA A C 1
ATOM 622 O O . ALA A 1 91 ? 0.621 -6.670 15.028 1.00 98.06 91 ALA A O 1
ATOM 623 N N . SER A 1 92 ? -0.726 -4.983 15.605 1.00 97.38 92 SER A N 1
ATOM 624 C CA . SER A 1 92 ? 0.363 -3.996 15.671 1.00 97.38 92 SER A CA 1
ATOM 625 C C . SER A 1 92 ? 1.358 -4.289 16.798 1.00 97.38 92 SER A C 1
ATOM 627 O O . SER A 1 92 ? 2.560 -4.082 16.631 1.00 97.38 92 SER A O 1
ATOM 629 N N . GLN A 1 93 ? 0.869 -4.799 17.933 1.00 95.50 93 GLN A N 1
ATOM 630 C CA . GLN A 1 93 ? 1.699 -5.185 19.073 1.00 95.50 93 GLN A CA 1
ATOM 631 C C . GLN A 1 93 ? 2.486 -6.460 18.762 1.00 95.50 93 GLN A C 1
ATOM 633 O O . GLN A 1 93 ? 3.669 -6.525 19.083 1.00 95.50 93 GLN A O 1
ATOM 638 N N . GLU A 1 94 ? 1.864 -7.429 18.083 1.00 98.06 94 GLU A N 1
ATOM 639 C CA . GLU A 1 94 ? 2.540 -8.633 17.579 1.00 98.06 94 GLU A CA 1
ATOM 640 C C . GLU A 1 94 ? 3.679 -8.275 16.613 1.00 98.06 94 GLU A C 1
ATOM 642 O O . GLU A 1 94 ? 4.813 -8.726 16.798 1.00 98.06 94 GLU A O 1
ATOM 647 N N . LEU A 1 95 ? 3.412 -7.406 15.630 1.00 98.44 95 LEU A N 1
ATOM 648 C CA . LEU A 1 95 ? 4.421 -6.934 14.680 1.00 98.44 95 LEU A CA 1
ATOM 649 C C . LEU A 1 95 ? 5.585 -6.232 15.400 1.00 98.44 95 LEU A C 1
ATOM 651 O O . LEU A 1 95 ? 6.746 -6.556 15.154 1.00 98.44 95 LEU A O 1
ATOM 655 N N . ALA A 1 96 ? 5.286 -5.311 16.321 1.00 95.69 96 ALA A N 1
ATOM 656 C CA . ALA A 1 96 ? 6.299 -4.573 17.081 1.00 95.69 96 ALA A CA 1
ATOM 657 C C . ALA A 1 96 ? 7.113 -5.462 18.041 1.00 95.69 96 ALA A C 1
ATOM 659 O O . ALA A 1 96 ? 8.269 -5.158 18.335 1.00 95.69 96 ALA A O 1
ATOM 660 N N . ALA A 1 97 ? 6.524 -6.553 18.541 1.00 96.44 97 ALA A N 1
ATOM 661 C CA . ALA A 1 97 ? 7.225 -7.544 19.354 1.00 96.44 97 ALA A CA 1
ATOM 662 C C . ALA A 1 97 ? 8.110 -8.473 18.506 1.00 96.44 97 ALA A C 1
ATOM 664 O O . ALA A 1 97 ? 9.126 -8.968 18.995 1.00 96.44 97 ALA A O 1
ATOM 665 N N . THR A 1 98 ? 7.736 -8.697 17.244 1.00 97.81 98 THR A N 1
ATOM 666 C CA . THR A 1 98 ? 8.450 -9.587 16.318 1.00 97.81 98 THR A CA 1
ATOM 667 C C . THR A 1 98 ? 9.641 -8.894 15.664 1.00 97.81 98 THR A C 1
ATOM 669 O O . THR A 1 98 ? 10.722 -9.477 15.566 1.00 97.81 98 THR A O 1
ATOM 672 N N . LEU A 1 99 ? 9.467 -7.645 15.226 1.00 96.31 99 LEU A N 1
ATOM 673 C CA . LEU A 1 99 ? 10.475 -6.885 14.490 1.00 96.31 99 LEU A CA 1
ATOM 674 C C . LEU A 1 99 ? 10.796 -5.568 15.197 1.00 96.31 99 LEU A C 1
ATOM 676 O O . LEU A 1 99 ? 9.920 -4.870 15.701 1.00 96.31 99 LEU A O 1
ATOM 680 N N . ARG A 1 100 ? 12.078 -5.186 15.183 1.00 93.75 100 ARG A N 1
ATOM 681 C CA . ARG A 1 100 ? 12.530 -3.892 15.711 1.00 93.75 100 ARG A CA 1
ATOM 682 C C . ARG A 1 100 ? 12.188 -2.784 14.722 1.00 93.75 100 ARG A C 1
ATOM 684 O O . ARG A 1 100 ? 12.978 -2.481 13.835 1.00 93.75 100 ARG A O 1
ATOM 691 N N . LEU A 1 101 ? 11.012 -2.196 14.896 1.00 94.19 101 LEU A N 1
ATOM 692 C CA . LEU A 1 101 ? 10.461 -1.163 14.025 1.00 94.19 101 LEU A CA 1
ATOM 693 C C . LEU A 1 101 ? 10.138 0.099 14.828 1.00 94.19 101 LEU A C 1
ATOM 695 O O . LEU A 1 101 ? 9.736 0.035 15.991 1.00 94.19 101 LEU A O 1
ATOM 699 N N . SER A 1 102 ? 10.272 1.261 14.197 1.00 94.06 102 SER A N 1
ATOM 700 C CA . SER A 1 102 ? 9.685 2.498 14.712 1.00 94.06 102 SER A CA 1
ATOM 701 C C . SER A 1 102 ? 8.154 2.434 14.668 1.00 94.06 102 SER A C 1
ATOM 703 O O . SER A 1 102 ? 7.564 1.684 13.890 1.00 94.06 102 SER A O 1
ATOM 705 N N . GLN A 1 103 ? 7.478 3.281 15.449 1.00 90.50 103 GLN A N 1
ATOM 706 C CA . GLN A 1 103 ? 6.013 3.348 15.434 1.00 90.50 103 GLN A CA 1
ATOM 707 C C . GLN A 1 103 ? 5.449 3.622 14.030 1.00 90.50 103 GLN A C 1
ATOM 709 O O . GLN A 1 103 ? 4.448 3.029 13.639 1.00 90.50 103 GLN A O 1
ATOM 714 N N . GLN A 1 104 ? 6.093 4.499 13.256 1.00 90.06 104 GLN A N 1
ATOM 715 C CA . GLN A 1 104 ? 5.646 4.825 11.903 1.00 90.06 104 GLN A CA 1
ATOM 716 C C . GLN A 1 104 ? 5.801 3.639 10.943 1.00 90.06 104 GLN A C 1
ATOM 718 O O . GLN A 1 104 ? 4.952 3.440 10.076 1.00 90.06 104 GLN A O 1
ATOM 723 N N . GLU A 1 105 ? 6.858 2.840 11.104 1.00 95.56 105 GLU A N 1
ATOM 724 C CA . GLU A 1 105 ? 7.035 1.606 10.338 1.00 95.56 105 GLU A CA 1
ATOM 725 C C . GLU A 1 105 ? 5.992 0.560 10.713 1.00 95.56 105 GLU A C 1
ATOM 727 O O . GLU A 1 105 ? 5.446 -0.064 9.813 1.00 95.56 105 GLU A O 1
ATOM 732 N N . VAL A 1 106 ? 5.653 0.413 11.998 1.00 97.50 106 VAL A N 1
ATOM 733 C CA . VAL A 1 106 ? 4.554 -0.469 12.426 1.00 97.50 106 VAL A CA 1
ATOM 734 C C . VAL A 1 106 ? 3.238 -0.024 11.787 1.00 97.50 106 VAL A C 1
ATOM 736 O O . VAL A 1 106 ? 2.556 -0.840 11.180 1.00 97.50 106 VAL A O 1
ATOM 739 N N . GLU A 1 107 ? 2.897 1.269 11.850 1.00 95.31 107 GLU A N 1
ATOM 740 C CA . GLU A 1 107 ? 1.685 1.806 11.210 1.00 95.31 107 GLU A CA 1
ATOM 741 C C . GLU A 1 107 ? 1.641 1.499 9.700 1.00 95.31 107 GLU A C 1
ATOM 743 O O . GLU A 1 107 ? 0.579 1.166 9.174 1.00 95.31 107 GLU A O 1
ATOM 748 N N . PHE A 1 108 ? 2.780 1.625 9.009 1.00 95.81 108 PHE A N 1
ATOM 749 C CA . PHE A 1 108 ? 2.903 1.433 7.561 1.00 95.81 108 PHE A CA 1
ATOM 750 C C . PHE A 1 108 ? 2.918 -0.038 7.128 1.00 95.81 108 PHE A C 1
ATOM 752 O O . PHE A 1 108 ? 2.267 -0.378 6.143 1.00 95.81 108 PHE A O 1
ATOM 759 N N . LEU A 1 109 ? 3.638 -0.900 7.848 1.00 98.19 109 LEU A N 1
ATOM 760 C CA . LEU A 1 109 ? 3.834 -2.311 7.500 1.00 98.19 109 LEU A CA 1
ATOM 761 C C . LEU A 1 109 ? 2.717 -3.217 8.011 1.00 98.19 109 LEU A C 1
ATOM 763 O O . LEU A 1 109 ? 2.590 -4.336 7.524 1.00 98.19 109 LEU A O 1
ATOM 767 N N . LEU A 1 110 ? 1.898 -2.765 8.963 1.00 98.44 110 LEU A N 1
ATOM 768 C CA . LEU A 1 110 ? 0.838 -3.588 9.540 1.00 98.44 110 LEU A CA 1
ATOM 769 C C . LEU A 1 110 ? -0.139 -4.175 8.502 1.00 98.44 110 LEU A C 1
ATOM 771 O O . LEU A 1 110 ? -0.450 -5.360 8.610 1.00 98.44 110 LEU A O 1
ATOM 775 N N . PRO A 1 111 ? -0.594 -3.435 7.471 1.00 98.06 111 PRO A N 1
ATOM 776 C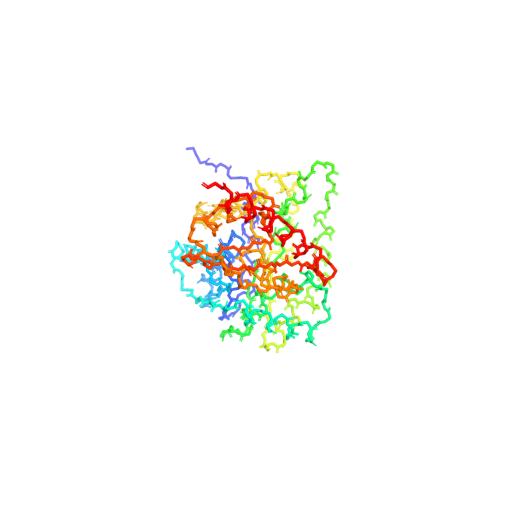 CA . PRO A 1 111 ? -1.399 -4.035 6.411 1.00 98.06 111 PRO A CA 1
ATOM 777 C C . PRO A 1 111 ? -0.672 -5.179 5.691 1.00 98.06 111 PRO A C 1
ATOM 779 O O . PRO A 1 111 ? -1.263 -6.223 5.440 1.00 98.06 111 PRO A O 1
ATOM 782 N N . PHE A 1 112 ? 0.626 -5.023 5.413 1.00 98.56 112 PHE A N 1
ATOM 783 C CA . PHE A 1 112 ? 1.425 -6.069 4.775 1.00 98.56 112 PHE A CA 1
ATOM 784 C C . PHE A 1 112 ? 1.656 -7.273 5.701 1.00 98.56 112 PHE A C 1
ATOM 786 O O . PHE A 1 112 ? 1.546 -8.404 5.250 1.00 98.56 112 PHE A O 1
ATOM 793 N N . TRP A 1 113 ? 1.892 -7.048 6.998 1.00 98.75 113 TRP A N 1
ATOM 794 C CA . TRP A 1 113 ? 1.962 -8.104 8.019 1.00 98.75 113 TRP A CA 1
ATOM 795 C C . TRP A 1 113 ? 0.700 -8.966 8.045 1.00 98.75 113 TRP A C 1
ATOM 797 O O . TRP A 1 113 ? 0.782 -10.189 8.076 1.00 98.75 113 TRP A O 1
ATOM 807 N N . LEU A 1 114 ? -0.470 -8.328 8.001 1.00 98.62 114 LEU A N 1
ATOM 808 C CA . LEU A 1 114 ? -1.752 -9.026 7.995 1.00 98.62 114 LEU A CA 1
ATOM 809 C C . LEU A 1 114 ? -1.976 -9.791 6.688 1.00 98.62 114 LEU A C 1
ATOM 811 O O . LEU A 1 114 ? -2.420 -10.928 6.739 1.00 98.62 114 LEU A O 1
ATOM 815 N N . VAL A 1 115 ? -1.622 -9.211 5.537 1.00 98.50 115 VAL A N 1
ATOM 816 C CA . VAL A 1 115 ? -1.655 -9.938 4.257 1.00 98.50 115 VAL A CA 1
ATOM 817 C C . VAL A 1 115 ? -0.732 -11.154 4.301 1.00 98.50 115 VAL A C 1
ATOM 819 O O . VAL A 1 115 ? -1.171 -12.245 3.968 1.00 98.50 115 VAL A O 1
ATOM 822 N N . ALA A 1 116 ? 0.514 -10.992 4.749 1.00 98.50 116 ALA A N 1
ATOM 823 C CA . ALA A 1 116 ? 1.486 -12.079 4.821 1.00 98.50 116 ALA A CA 1
ATOM 824 C C . ALA A 1 116 ? 1.032 -13.216 5.751 1.00 98.50 116 ALA A C 1
ATOM 826 O O . ALA A 1 116 ? 1.323 -14.375 5.481 1.00 98.50 116 ALA A O 1
ATOM 827 N N . ARG A 1 117 ? 0.299 -12.890 6.824 1.00 98.19 117 ARG A N 1
ATOM 828 C CA . ARG A 1 117 ? -0.263 -13.877 7.751 1.00 98.19 117 ARG A CA 1
ATOM 829 C C . ARG A 1 117 ? -1.394 -14.705 7.144 1.00 98.19 117 ARG A C 1
ATOM 831 O O . ARG A 1 117 ? -1.510 -15.882 7.467 1.00 98.19 117 ARG A O 1
ATOM 838 N N . GLU A 1 118 ? -2.251 -14.078 6.343 1.00 98.19 118 GLU A N 1
ATOM 839 C CA . GLU A 1 118 ? -3.453 -14.715 5.781 1.00 98.19 118 GLU A CA 1
ATOM 840 C C . GLU A 1 118 ? -3.238 -15.254 4.356 1.00 98.19 118 GLU A C 1
ATOM 842 O O . GLU A 1 118 ? -4.124 -15.912 3.816 1.00 98.19 118 GLU A O 1
ATOM 847 N N . ALA A 1 119 ? -2.088 -14.966 3.739 1.00 97.81 119 ALA A N 1
ATOM 848 C CA . ALA A 1 119 ? -1.740 -15.425 2.401 1.00 97.81 119 ALA A CA 1
ATOM 849 C C . ALA A 1 119 ? -1.776 -16.951 2.306 1.00 97.81 119 ALA A C 1
ATOM 851 O O . ALA A 1 119 ? -1.225 -17.661 3.151 1.00 97.81 119 ALA A O 1
ATOM 852 N N . THR A 1 120 ? -2.402 -17.454 1.243 1.00 96.94 120 THR A N 1
ATOM 853 C CA . THR A 1 120 ? -2.466 -18.899 0.979 1.00 96.94 120 THR A CA 1
ATOM 854 C C . THR A 1 120 ? -1.297 -19.395 0.132 1.00 96.94 120 THR A C 1
ATOM 856 O O . THR A 1 120 ? -0.993 -20.591 0.142 1.00 96.94 120 THR A O 1
ATOM 859 N N . HIS A 1 121 ? -0.597 -18.477 -0.542 1.00 97.12 121 HIS A N 1
ATOM 860 C CA . HIS A 1 121 ? 0.543 -18.773 -1.401 1.00 97.12 121 HIS A CA 1
ATOM 861 C C . HIS A 1 121 ? 1.877 -18.374 -0.757 1.00 97.12 121 HIS A C 1
ATOM 863 O O . HIS A 1 121 ? 1.955 -17.366 -0.054 1.00 97.12 121 HIS A O 1
ATOM 869 N N . PRO A 1 122 ? 2.965 -19.124 -1.021 1.00 95.56 122 PRO A N 1
ATOM 870 C CA . PRO A 1 122 ? 4.276 -18.860 -0.426 1.00 95.56 122 PRO A CA 1
ATOM 871 C C . PRO A 1 122 ? 4.992 -17.647 -1.037 1.00 95.56 122 PRO A C 1
ATOM 873 O O . PRO A 1 122 ? 6.002 -17.208 -0.494 1.00 95.56 122 PRO A O 1
ATOM 876 N N . LEU A 1 123 ? 4.512 -17.116 -2.164 1.00 98.19 123 LEU A N 1
ATOM 877 C CA . LEU A 1 123 ? 5.068 -15.937 -2.820 1.00 98.19 123 LEU A CA 1
ATOM 878 C C . LEU A 1 123 ? 4.142 -14.738 -2.617 1.00 98.19 123 LEU A C 1
ATOM 880 O O . LEU A 1 123 ? 2.999 -14.744 -3.066 1.00 98.19 123 LEU A O 1
ATOM 884 N N . LEU A 1 124 ? 4.664 -13.681 -2.004 1.00 98.56 124 LEU A N 1
ATOM 885 C CA . LEU A 1 124 ? 3.994 -12.396 -1.862 1.00 98.56 124 LEU A CA 1
ATOM 886 C C . LEU A 1 124 ? 4.488 -11.418 -2.930 1.00 98.56 124 LEU A C 1
ATOM 888 O O . LEU A 1 124 ? 5.690 -11.221 -3.108 1.00 98.56 124 LEU A O 1
ATOM 892 N N . LEU A 1 125 ? 3.563 -10.733 -3.589 1.00 98.56 125 LEU A N 1
ATOM 893 C CA . LEU A 1 125 ? 3.859 -9.630 -4.499 1.00 98.56 125 LEU A CA 1
ATOM 894 C C . LEU A 1 125 ? 3.333 -8.324 -3.911 1.00 98.56 125 LEU A C 1
ATOM 896 O O . LEU A 1 125 ? 2.210 -8.257 -3.407 1.00 98.56 125 LEU A O 1
ATOM 900 N N . CYS A 1 126 ? 4.114 -7.251 -3.991 1.00 96.69 126 CYS A N 1
ATOM 901 C CA . CYS A 1 126 ? 3.645 -5.937 -3.562 1.00 96.69 126 CYS A CA 1
ATOM 902 C C . CYS A 1 126 ? 4.133 -4.809 -4.475 1.00 96.69 126 CYS A C 1
ATOM 904 O O . CYS A 1 126 ? 5.139 -4.912 -5.175 1.00 96.69 126 CYS A O 1
ATOM 906 N N . GLY A 1 127 ? 3.399 -3.695 -4.456 1.00 96.50 127 GLY A N 1
ATOM 907 C CA . GLY A 1 127 ? 3.733 -2.485 -5.213 1.00 96.50 127 GLY A CA 1
ATOM 908 C C . GLY A 1 127 ? 4.804 -1.603 -4.559 1.00 96.50 127 GLY A C 1
ATOM 909 O O . GLY A 1 127 ? 4.895 -0.421 -4.890 1.00 96.50 127 GLY A O 1
ATOM 910 N N . GLN A 1 128 ? 5.566 -2.137 -3.598 1.00 96.06 128 GLN A N 1
ATOM 911 C CA . GLN A 1 128 ? 6.570 -1.380 -2.853 1.00 96.06 128 GLN A CA 1
ATOM 912 C C . GLN A 1 128 ? 7.663 -0.846 -3.789 1.00 96.06 128 GLN A C 1
ATOM 914 O O . GLN A 1 128 ? 8.062 -1.517 -4.742 1.00 96.06 128 GLN A O 1
ATOM 919 N N . GLY A 1 129 ? 8.133 0.375 -3.528 1.00 96.56 129 GLY A N 1
ATOM 920 C CA . GLY A 1 129 ? 9.145 1.053 -4.345 1.00 96.56 129 GLY A CA 1
ATOM 921 C C . GLY A 1 129 ? 8.601 1.928 -5.468 1.00 96.56 129 GLY A C 1
ATOM 922 O O . GLY A 1 129 ? 9.320 2.793 -5.961 1.00 96.56 129 GLY A O 1
ATOM 923 N N . ALA A 1 130 ? 7.329 1.785 -5.856 1.00 97.75 130 ALA A N 1
ATOM 924 C CA . ALA A 1 130 ? 6.746 2.631 -6.899 1.00 97.75 130 ALA A CA 1
ATOM 925 C C . ALA A 1 130 ? 6.682 4.117 -6.497 1.00 97.75 130 ALA A C 1
ATOM 927 O O . ALA A 1 130 ? 6.844 5.012 -7.329 1.00 97.75 130 ALA A O 1
ATOM 928 N N . ASP A 1 131 ? 6.423 4.409 -5.221 1.00 97.00 131 ASP A N 1
ATOM 929 C CA . ASP A 1 131 ? 6.340 5.783 -4.726 1.00 97.00 131 ASP A CA 1
ATOM 930 C C . ASP A 1 131 ? 7.709 6.474 -4.663 1.00 97.00 131 ASP A C 1
ATOM 932 O O . ASP A 1 131 ? 7.805 7.655 -5.005 1.00 97.00 131 ASP A O 1
ATOM 936 N N . GLU A 1 132 ? 8.745 5.750 -4.251 1.00 97.62 132 GLU A N 1
ATOM 937 C CA . GLU A 1 132 ? 10.141 6.181 -4.220 1.00 97.62 132 GLU A CA 1
ATOM 938 C C . GLU A 1 132 ? 10.660 6.372 -5.646 1.00 97.62 132 GLU A C 1
ATOM 940 O O . GLU A 1 132 ? 11.140 7.449 -5.992 1.00 97.62 132 GLU A O 1
ATOM 945 N N . LEU A 1 133 ? 10.471 5.371 -6.508 1.00 98.25 133 LEU A N 1
ATOM 946 C CA . LEU A 1 133 ? 11.035 5.365 -7.854 1.00 98.25 133 LEU A CA 1
ATOM 947 C C . LEU A 1 133 ? 10.375 6.388 -8.785 1.00 98.25 133 LEU A C 1
ATOM 949 O O . LEU A 1 133 ? 11.063 7.066 -9.555 1.00 98.25 133 LEU A O 1
ATOM 953 N N . PHE A 1 134 ? 9.047 6.526 -8.711 1.00 97.94 134 PHE A N 1
ATOM 954 C CA . PHE A 1 134 ? 8.265 7.393 -9.600 1.00 97.94 134 PHE A CA 1
ATOM 955 C C . PHE A 1 134 ? 7.730 8.652 -8.916 1.00 97.94 134 PHE A C 1
ATOM 957 O O . PHE A 1 134 ? 6.885 9.346 -9.478 1.00 97.94 134 PHE A O 1
ATOM 964 N N . GLY A 1 135 ? 8.197 8.980 -7.712 1.00 96.00 135 GLY A N 1
ATOM 965 C CA . GLY A 1 135 ? 7.871 10.253 -7.078 1.00 96.00 135 GLY A CA 1
ATOM 966 C C . GLY A 1 135 ? 6.406 10.385 -6.649 1.00 96.00 135 GLY A C 1
ATOM 967 O O . GLY A 1 135 ? 5.779 11.431 -6.826 1.00 96.00 135 GLY A O 1
ATOM 968 N N . GLY A 1 136 ? 5.816 9.331 -6.095 1.00 94.25 136 GLY A N 1
ATOM 969 C CA . GLY A 1 136 ? 4.401 9.317 -5.728 1.00 94.25 136 GLY A CA 1
ATOM 970 C C . GLY A 1 136 ? 4.063 10.046 -4.425 1.00 94.25 136 GLY A C 1
ATOM 971 O O . GLY A 1 136 ? 2.919 10.463 -4.222 1.00 94.25 136 GLY A O 1
ATOM 972 N N . TYR A 1 137 ? 5.046 10.306 -3.564 1.00 91.81 137 TYR A N 1
ATOM 973 C CA . TYR A 1 137 ? 4.822 11.014 -2.307 1.00 91.81 137 TYR A CA 1
ATOM 974 C C . TYR A 1 137 ? 4.586 12.517 -2.478 1.00 91.81 137 TYR A C 1
ATOM 976 O O . TYR A 1 137 ? 5.348 13.220 -3.132 1.00 91.81 137 TYR A O 1
ATOM 984 N N . GLU A 1 138 ? 3.572 13.040 -1.787 1.00 90.56 138 GLU A N 1
ATOM 985 C CA . GLU A 1 138 ? 3.256 14.473 -1.788 1.00 90.56 138 GLU A CA 1
ATOM 986 C C . GLU A 1 138 ? 4.412 15.337 -1.262 1.00 90.56 138 GLU A C 1
ATOM 988 O O . GLU A 1 138 ? 4.623 16.443 -1.755 1.00 90.56 138 GLU A O 1
ATOM 993 N N . ARG A 1 139 ? 5.216 14.820 -0.316 1.00 92.25 139 ARG A N 1
ATOM 994 C CA . ARG A 1 139 ? 6.365 15.551 0.251 1.00 92.25 139 ARG A CA 1
ATOM 995 C C . ARG A 1 139 ? 7.377 15.997 -0.812 1.00 92.25 139 ARG A C 1
ATOM 997 O O . ARG A 1 139 ? 8.030 17.011 -0.615 1.00 92.25 139 ARG A O 1
ATOM 1004 N N . PHE A 1 140 ? 7.458 15.284 -1.936 1.00 93.12 140 PHE A N 1
ATOM 1005 C CA . PHE A 1 140 ? 8.355 15.601 -3.051 1.00 93.12 140 PHE A CA 1
ATOM 1006 C C . PHE A 1 140 ? 7.913 16.810 -3.875 1.00 93.12 140 PHE A C 1
ATOM 1008 O O . PHE A 1 140 ? 8.704 17.354 -4.636 1.00 93.12 140 PHE A O 1
ATOM 1015 N N . ARG A 1 141 ? 6.653 17.229 -3.734 1.00 91.75 141 ARG A N 1
ATOM 1016 C CA . ARG A 1 141 ? 6.059 18.360 -4.458 1.00 91.75 141 ARG A CA 1
ATOM 1017 C C . ARG A 1 141 ? 5.843 19.588 -3.576 1.00 91.75 141 ARG A C 1
ATOM 1019 O O . ARG A 1 141 ? 5.288 20.579 -4.044 1.00 91.75 141 ARG A O 1
ATOM 1026 N N . ARG A 1 142 ? 6.221 19.534 -2.295 1.00 92.50 142 ARG A N 1
ATOM 1027 C CA . ARG A 1 142 ? 6.052 20.677 -1.390 1.00 92.50 142 ARG A CA 1
ATOM 1028 C C . ARG A 1 142 ? 6.963 21.833 -1.824 1.00 92.50 142 ARG A C 1
ATOM 1030 O O . ARG A 1 142 ? 8.078 21.573 -2.277 1.00 92.50 142 ARG A O 1
ATOM 1037 N N . PRO A 1 143 ? 6.535 23.098 -1.673 1.00 90.69 143 PRO A N 1
ATOM 1038 C CA . PRO A 1 143 ? 7.395 24.244 -1.954 1.00 90.69 143 PRO A CA 1
ATOM 1039 C C . PRO A 1 143 ? 8.733 24.138 -1.210 1.00 90.69 143 PRO A C 1
ATOM 1041 O O . PRO A 1 143 ? 8.755 23.879 -0.009 1.00 90.69 143 PRO A O 1
ATOM 1044 N N . GLY A 1 144 ? 9.841 24.311 -1.933 1.00 91.00 144 GLY A N 1
ATOM 1045 C CA . GLY A 1 144 ? 11.196 24.192 -1.382 1.00 91.00 144 GLY A CA 1
ATOM 1046 C C . GLY A 1 144 ? 11.708 22.758 -1.198 1.00 91.00 144 GLY A C 1
ATOM 1047 O O . GLY A 1 144 ? 12.821 22.584 -0.709 1.00 91.00 144 GLY A O 1
ATOM 1048 N N . ALA A 1 145 ? 10.943 21.732 -1.585 1.00 90.69 145 ALA A N 1
ATOM 1049 C CA . ALA A 1 145 ? 11.435 20.360 -1.580 1.00 90.69 145 ALA A CA 1
ATOM 1050 C C . ALA A 1 145 ? 12.521 20.164 -2.651 1.00 90.69 145 ALA A C 1
ATOM 1052 O O . ALA A 1 145 ? 12.343 20.537 -3.809 1.00 90.69 145 ALA A O 1
ATOM 1053 N N . ALA A 1 146 ? 13.615 19.514 -2.262 1.00 92.69 146 ALA A N 1
ATOM 1054 C CA . ALA A 1 146 ? 14.663 19.036 -3.157 1.00 92.69 146 ALA A CA 1
ATOM 1055 C C . ALA A 1 146 ? 14.825 17.522 -2.946 1.00 92.69 146 ALA A C 1
ATOM 1057 O O . ALA A 1 146 ? 15.753 17.100 -2.258 1.00 92.69 146 ALA A O 1
ATOM 1058 N N . PRO A 1 147 ? 13.864 16.704 -3.419 1.00 94.38 147 PRO A N 1
ATOM 1059 C CA . PRO A 1 147 ? 13.941 15.266 -3.221 1.00 94.38 147 PRO A CA 1
ATOM 1060 C C . PRO A 1 147 ? 15.117 14.668 -3.994 1.00 94.38 147 PRO A C 1
ATOM 1062 O O . PRO A 1 147 ? 15.540 15.217 -5.009 1.00 94.38 147 PRO A O 1
ATOM 1065 N N . ASP A 1 148 ? 15.586 13.512 -3.546 1.00 96.69 148 ASP A N 1
ATOM 1066 C CA . ASP A 1 148 ? 16.517 12.658 -4.278 1.00 96.69 148 ASP A CA 1
ATOM 1067 C C . ASP A 1 148 ? 15.879 11.271 -4.374 1.00 96.69 148 ASP A C 1
ATOM 1069 O O . ASP A 1 148 ? 15.882 10.505 -3.411 1.00 96.69 148 ASP A O 1
ATOM 1073 N N . LEU A 1 149 ? 15.251 10.975 -5.517 1.00 97.44 149 LEU A N 1
ATOM 1074 C CA . LEU A 1 149 ? 14.540 9.702 -5.677 1.00 97.44 149 LEU A CA 1
ATOM 1075 C C . LEU A 1 149 ? 15.498 8.505 -5.691 1.00 97.44 149 LEU A C 1
ATOM 1077 O O . LEU A 1 149 ? 15.105 7.421 -5.270 1.00 97.44 149 LEU A O 1
ATOM 1081 N N . ALA A 1 150 ? 16.741 8.687 -6.145 1.00 97.00 150 ALA A N 1
ATOM 1082 C CA . ALA A 1 150 ? 17.726 7.609 -6.154 1.00 97.00 150 ALA A CA 1
ATOM 1083 C C . ALA A 1 150 ? 18.139 7.249 -4.720 1.00 97.00 150 ALA A C 1
ATOM 1085 O O . ALA A 1 150 ? 18.176 6.070 -4.366 1.00 97.00 150 ALA A O 1
ATOM 1086 N N . ALA A 1 151 ? 18.359 8.257 -3.868 1.00 97.75 151 ALA A N 1
ATOM 1087 C CA . ALA A 1 151 ? 18.613 8.040 -2.445 1.00 97.75 151 ALA A CA 1
ATOM 1088 C C . ALA A 1 151 ? 17.424 7.367 -1.735 1.00 97.75 151 ALA A C 1
ATOM 1090 O O . ALA A 1 151 ? 17.630 6.459 -0.935 1.00 97.75 151 ALA A O 1
ATOM 1091 N N . GLU A 1 152 ? 16.187 7.759 -2.059 1.00 97.88 152 GLU A N 1
ATOM 1092 C CA . GLU A 1 152 ? 14.966 7.152 -1.501 1.00 97.88 152 GLU A CA 1
ATOM 1093 C C . GLU A 1 152 ? 14.834 5.665 -1.878 1.00 97.88 152 GLU A C 1
ATOM 1095 O O . GLU A 1 152 ? 14.540 4.829 -1.022 1.00 97.88 152 GLU A O 1
ATOM 1100 N N . VAL A 1 153 ? 15.108 5.311 -3.141 1.00 98.25 153 VAL A N 1
ATOM 1101 C CA . VAL A 1 153 ? 15.125 3.909 -3.599 1.00 98.25 153 VAL A CA 1
ATOM 1102 C C . VAL A 1 153 ? 16.239 3.120 -2.907 1.00 98.25 153 VAL A C 1
ATOM 1104 O O . VAL A 1 153 ? 15.987 2.017 -2.422 1.00 98.25 153 VAL A O 1
ATOM 1107 N N . ALA A 1 154 ? 17.446 3.684 -2.804 1.00 98.12 154 ALA A N 1
ATOM 1108 C CA . ALA A 1 154 ? 18.577 3.030 -2.148 1.00 98.12 154 ALA A CA 1
ATOM 1109 C C . ALA A 1 154 ? 18.319 2.787 -0.649 1.00 98.12 154 ALA A C 1
ATOM 1111 O O . ALA A 1 154 ? 18.608 1.704 -0.134 1.00 98.12 154 ALA A O 1
ATOM 1112 N N . GLU A 1 155 ? 17.735 3.762 0.054 1.00 97.62 155 GLU A N 1
ATOM 1113 C CA . GLU A 1 155 ? 17.355 3.610 1.461 1.00 97.62 155 GLU A CA 1
ATOM 1114 C C . GLU A 1 155 ? 16.279 2.529 1.633 1.00 97.62 155 GLU A C 1
ATOM 1116 O O . GLU A 1 155 ? 16.378 1.681 2.526 1.00 97.62 155 GLU A O 1
ATOM 1121 N N . LEU A 1 156 ? 15.266 2.519 0.759 1.00 96.75 156 LEU A N 1
ATOM 1122 C CA . LEU A 1 156 ? 14.226 1.495 0.763 1.00 96.75 156 LEU A CA 1
ATOM 1123 C C . LEU A 1 156 ? 14.820 0.095 0.559 1.00 96.75 156 LEU A C 1
ATOM 1125 O O . LEU A 1 156 ? 14.528 -0.797 1.358 1.00 96.75 156 LEU A O 1
ATOM 1129 N N . GLN A 1 157 ? 15.683 -0.087 -0.445 1.00 97.56 157 GLN A N 1
ATOM 1130 C CA . GLN A 1 157 ? 16.363 -1.360 -0.711 1.00 97.56 157 GLN A CA 1
ATOM 1131 C C . GLN A 1 157 ? 17.220 -1.814 0.478 1.00 97.56 157 GLN A C 1
ATOM 1133 O O . GLN A 1 157 ? 17.185 -2.986 0.841 1.00 97.56 157 GLN A O 1
ATOM 1138 N N . ALA A 1 158 ? 17.932 -0.898 1.143 1.00 97.69 158 ALA A N 1
ATOM 1139 C CA . ALA A 1 158 ? 18.739 -1.227 2.320 1.00 97.69 158 ALA A CA 1
ATOM 1140 C C . ALA A 1 158 ? 17.896 -1.705 3.519 1.00 97.69 158 ALA A C 1
ATOM 1142 O O . ALA A 1 158 ? 18.370 -2.485 4.349 1.00 97.69 158 ALA A O 1
ATOM 1143 N N . ARG A 1 159 ? 16.645 -1.242 3.622 1.00 96.31 159 ARG A N 1
ATOM 1144 C CA . ARG A 1 159 ? 15.730 -1.571 4.726 1.00 96.31 159 ARG A CA 1
ATOM 1145 C C . ARG A 1 159 ? 14.825 -2.771 4.434 1.00 96.31 159 ARG A C 1
ATOM 1147 O O . ARG A 1 159 ? 14.330 -3.375 5.385 1.00 96.31 159 ARG A O 1
ATOM 1154 N N . LEU A 1 160 ? 14.608 -3.118 3.162 1.00 96.50 160 LEU A N 1
ATOM 1155 C CA . LEU A 1 160 ? 13.725 -4.211 2.723 1.00 96.50 160 LEU A CA 1
ATOM 1156 C C . LEU A 1 160 ? 14.009 -5.552 3.443 1.00 96.50 160 LEU A C 1
ATOM 1158 O O . LEU A 1 160 ? 13.057 -6.147 3.962 1.00 96.50 160 LEU A O 1
ATOM 1162 N N . PRO A 1 161 ? 15.281 -5.986 3.627 1.00 97.75 161 PRO A N 1
ATOM 1163 C CA . PRO A 1 161 ? 15.586 -7.263 4.284 1.00 97.75 161 PRO A CA 1
ATOM 1164 C C . PRO A 1 161 ? 15.146 -7.348 5.750 1.00 97.75 161 PRO A C 1
ATOM 1166 O O . PRO A 1 161 ? 14.906 -8.434 6.287 1.00 97.75 161 PRO A O 1
ATOM 1169 N N . GLN A 1 162 ? 15.068 -6.193 6.418 1.00 96.81 162 GLN A N 1
ATOM 1170 C CA . GLN A 1 162 ? 14.732 -6.065 7.840 1.00 96.81 162 GLN A CA 1
ATOM 1171 C C . GLN A 1 162 ? 13.239 -5.798 8.075 1.00 96.81 162 GLN A C 1
ATOM 1173 O O . GLN A 1 162 ? 12.785 -5.849 9.218 1.00 96.81 162 GLN A O 1
ATOM 1178 N N . ARG A 1 163 ? 12.484 -5.508 7.009 1.00 96.56 163 ARG A N 1
ATOM 1179 C CA . ARG A 1 163 ? 11.071 -5.128 7.054 1.00 96.56 163 ARG A CA 1
ATOM 1180 C C . ARG A 1 163 ? 10.238 -6.128 6.263 1.00 96.56 163 ARG A C 1
ATOM 1182 O O . ARG A 1 163 ? 9.828 -7.132 6.829 1.00 96.56 163 ARG A O 1
ATOM 1189 N N . GLU A 1 164 ? 10.018 -5.901 4.974 1.00 97.88 164 GLU A N 1
ATOM 1190 C CA . GLU A 1 164 ? 9.141 -6.715 4.130 1.00 97.88 164 GLU A CA 1
ATOM 1191 C C . GLU A 1 164 ? 9.616 -8.172 4.031 1.00 97.88 164 GLU A C 1
ATOM 1193 O O . GLU A 1 164 ? 8.829 -9.086 4.270 1.00 97.88 164 GLU A O 1
ATOM 1198 N N . GLU A 1 165 ? 10.906 -8.413 3.775 1.00 98.50 165 GLU A N 1
ATOM 1199 C CA . GLU A 1 165 ? 11.433 -9.786 3.699 1.00 98.50 165 GLU A CA 1
ATOM 1200 C C . GLU A 1 165 ? 11.468 -10.472 5.068 1.00 98.50 165 GLU A C 1
ATOM 1202 O O . GLU A 1 165 ? 11.347 -11.693 5.159 1.00 98.50 165 GLU A O 1
ATOM 1207 N N . ALA A 1 166 ? 11.643 -9.709 6.150 1.00 98.50 166 ALA A N 1
ATOM 1208 C CA . ALA A 1 166 ? 11.582 -10.250 7.505 1.00 98.50 166 ALA A CA 1
ATOM 1209 C C . ALA A 1 166 ? 10.151 -10.661 7.879 1.00 98.50 166 ALA A C 1
ATOM 1211 O O . ALA A 1 166 ? 9.969 -11.714 8.488 1.00 98.50 166 ALA A O 1
ATOM 1212 N N . ILE A 1 167 ? 9.152 -9.867 7.475 1.00 98.69 167 ILE A N 1
ATOM 1213 C CA . ILE A 1 167 ? 7.728 -10.197 7.615 1.00 98.69 167 ILE A CA 1
ATOM 1214 C C . ILE A 1 167 ? 7.396 -11.453 6.805 1.00 98.69 167 ILE A C 1
ATOM 1216 O O . ILE A 1 167 ? 6.839 -12.393 7.362 1.00 98.69 167 ILE A O 1
ATOM 1220 N N . ALA A 1 168 ? 7.775 -11.503 5.525 1.00 98.44 168 ALA A N 1
ATOM 1221 C CA . ALA A 1 168 ? 7.504 -12.662 4.676 1.00 98.44 168 ALA A CA 1
ATOM 1222 C C . ALA A 1 168 ? 8.136 -13.939 5.257 1.00 98.44 168 ALA A C 1
ATOM 1224 O O . ALA A 1 168 ? 7.434 -14.923 5.495 1.00 98.44 168 ALA A O 1
ATOM 1225 N N . ARG A 1 169 ? 9.427 -13.893 5.628 1.00 98.50 169 ARG A N 1
ATOM 1226 C CA . ARG A 1 169 ? 10.118 -15.034 6.255 1.00 98.50 169 ARG A CA 1
ATOM 1227 C C . ARG A 1 169 ? 9.484 -15.473 7.570 1.00 98.50 169 ARG A C 1
ATOM 1229 O O . ARG A 1 169 ? 9.492 -16.666 7.859 1.00 98.50 169 ARG A O 1
ATOM 1236 N N . HIS A 1 170 ? 8.955 -14.544 8.370 1.00 98.50 170 HIS A N 1
ATOM 1237 C CA . HIS A 1 170 ? 8.256 -14.886 9.610 1.00 98.50 170 HIS A CA 1
ATOM 1238 C C . HIS A 1 170 ? 7.048 -15.800 9.352 1.00 98.50 170 HIS A C 1
ATOM 1240 O O . HIS A 1 170 ? 6.810 -16.721 10.130 1.00 98.50 170 HIS A O 1
ATOM 1246 N N . PHE A 1 171 ? 6.352 -15.601 8.230 1.00 98.38 171 PHE A N 1
ATOM 1247 C CA . PHE A 1 171 ? 5.217 -16.419 7.794 1.00 98.38 171 PHE A CA 1
ATOM 1248 C C . PHE A 1 171 ? 5.594 -17.508 6.776 1.00 98.38 171 PHE A C 1
ATOM 1250 O O . PHE A 1 171 ? 4.729 -18.017 6.074 1.00 98.38 171 PHE A O 1
ATOM 1257 N N . ALA A 1 172 ? 6.876 -17.894 6.708 1.00 98.06 172 ALA A N 1
ATOM 1258 C CA . ALA A 1 172 ? 7.388 -18.902 5.773 1.00 98.06 172 ALA A CA 1
ATOM 1259 C C . ALA A 1 172 ? 7.079 -18.604 4.288 1.00 98.06 172 ALA A C 1
ATOM 1261 O O . ALA A 1 172 ? 6.938 -19.523 3.482 1.00 98.06 172 ALA A O 1
ATOM 1262 N N . ALA A 1 173 ? 7.017 -17.319 3.942 1.00 98.00 173 ALA A N 1
ATOM 1263 C CA . ALA A 1 173 ? 6.824 -16.817 2.592 1.00 98.00 173 ALA A CA 1
ATOM 1264 C C . ALA A 1 173 ? 8.066 -16.063 2.087 1.00 98.00 173 ALA A C 1
ATOM 1266 O O . ALA A 1 173 ? 8.940 -15.641 2.853 1.00 98.00 173 ALA A O 1
ATOM 1267 N N . GLU A 1 174 ? 8.111 -15.848 0.780 1.00 97.94 174 GLU A N 1
ATOM 1268 C CA . GLU A 1 174 ? 9.027 -14.938 0.100 1.00 97.94 174 GLU A CA 1
ATOM 1269 C C . GLU A 1 174 ? 8.257 -13.702 -0.372 1.00 97.94 174 GLU A C 1
ATOM 1271 O O . GLU A 1 174 ? 7.046 -13.754 -0.575 1.00 97.94 174 GLU A O 1
ATOM 1276 N N . VAL A 1 175 ? 8.940 -12.571 -0.544 1.00 98.38 175 VAL A N 1
ATOM 1277 C CA . VAL A 1 175 ? 8.331 -11.355 -1.098 1.00 98.38 175 VAL A CA 1
ATOM 1278 C C . VAL A 1 175 ? 9.142 -10.851 -2.277 1.00 98.38 175 VAL A C 1
ATOM 1280 O O . VAL A 1 175 ? 10.367 -10.771 -2.207 1.00 98.38 175 VAL A O 1
ATOM 1283 N N . ALA A 1 176 ? 8.450 -10.450 -3.339 1.00 98.19 176 ALA A N 1
ATOM 1284 C CA . ALA A 1 176 ? 9.040 -9.727 -4.451 1.00 98.19 176 ALA A CA 1
ATOM 1285 C C . ALA A 1 176 ? 8.377 -8.355 -4.624 1.00 98.19 176 ALA A C 1
ATOM 1287 O O . ALA A 1 176 ? 7.156 -8.196 -4.539 1.00 98.19 176 ALA A O 1
ATOM 1288 N N . CYS A 1 177 ? 9.217 -7.356 -4.898 1.00 98.06 177 CYS A N 1
ATOM 1289 C CA . CYS A 1 177 ? 8.824 -5.972 -5.153 1.00 98.06 177 CYS A CA 1
ATOM 1290 C C . CYS A 1 177 ? 9.254 -5.604 -6.584 1.00 98.06 177 CYS A C 1
ATOM 1292 O O . CYS A 1 177 ? 10.350 -5.066 -6.755 1.00 98.06 177 CYS A O 1
ATOM 1294 N N . PRO A 1 178 ? 8.455 -5.900 -7.630 1.00 98.31 178 PRO A N 1
ATOM 1295 C CA . PRO A 1 178 ? 8.896 -5.775 -9.025 1.00 98.31 178 PRO A CA 1
ATOM 1296 C C . PRO A 1 178 ? 9.389 -4.375 -9.417 1.00 98.31 178 PRO A C 1
ATOM 1298 O O . PRO A 1 178 ? 10.262 -4.245 -10.269 1.00 98.31 178 PRO A O 1
ATOM 1301 N N . PHE A 1 179 ? 8.891 -3.317 -8.769 1.00 98.62 179 PHE A N 1
ATOM 1302 C CA . PHE A 1 179 ? 9.357 -1.948 -9.017 1.00 98.62 179 PHE A CA 1
ATOM 1303 C C . PHE A 1 179 ? 10.792 -1.678 -8.544 1.00 98.62 179 PHE A C 1
ATOM 1305 O O . PHE A 1 179 ? 11.397 -0.713 -9.000 1.00 98.62 179 PHE A O 1
ATOM 1312 N N . LEU A 1 180 ? 11.344 -2.512 -7.659 1.00 98.31 180 LEU A N 1
ATOM 1313 C CA . LEU A 1 180 ? 12.734 -2.433 -7.197 1.00 98.31 180 LEU A CA 1
ATOM 1314 C C . LEU A 1 180 ? 13.692 -3.298 -8.031 1.00 98.31 180 LEU A C 1
ATOM 1316 O O . LEU A 1 180 ? 14.889 -3.328 -7.737 1.00 98.31 180 LEU A O 1
ATOM 1320 N N . ASP A 1 181 ? 13.194 -3.991 -9.061 1.00 98.50 181 ASP A N 1
ATOM 1321 C CA . ASP A 1 181 ? 14.033 -4.721 -10.010 1.00 98.50 181 ASP A CA 1
ATOM 1322 C C . ASP A 1 181 ? 14.964 -3.750 -10.752 1.00 98.50 181 ASP A C 1
ATOM 1324 O O . ASP A 1 181 ? 14.540 -2.692 -11.224 1.00 98.50 181 ASP A O 1
ATOM 1328 N N . ALA A 1 182 ? 16.239 -4.121 -10.894 1.00 98.19 182 ALA A N 1
ATOM 1329 C CA . ALA A 1 182 ? 17.260 -3.266 -11.496 1.00 98.19 182 ALA A CA 1
ATOM 1330 C C . ALA A 1 182 ? 16.901 -2.797 -12.919 1.00 98.19 182 ALA A C 1
ATOM 1332 O O . ALA A 1 182 ? 17.259 -1.685 -13.309 1.00 98.19 182 ALA A O 1
ATOM 1333 N N . ARG A 1 183 ? 16.164 -3.610 -13.691 1.00 98.44 183 ARG A N 1
ATOM 1334 C CA . ARG A 1 183 ? 15.697 -3.248 -15.039 1.00 98.44 183 ARG A CA 1
ATOM 1335 C C . ARG A 1 183 ? 14.648 -2.144 -14.980 1.00 98.44 183 ARG A C 1
ATOM 1337 O O . ARG A 1 183 ? 14.693 -1.219 -15.788 1.00 98.44 183 ARG A O 1
ATOM 1344 N N . VAL A 1 184 ? 13.729 -2.229 -14.017 1.00 98.75 184 VAL A N 1
ATOM 1345 C CA . VAL A 1 184 ? 12.671 -1.230 -13.812 1.00 98.75 184 VAL A CA 1
ATOM 1346 C C . VAL A 1 184 ? 13.267 0.072 -13.295 1.00 98.75 184 VAL A C 1
ATOM 1348 O O . VAL A 1 184 ? 12.940 1.131 -13.827 1.00 98.75 184 VAL A O 1
ATOM 1351 N N . VAL A 1 185 ? 14.187 -0.004 -12.328 1.00 98.62 185 VAL A N 1
ATOM 1352 C CA . VAL A 1 185 ? 14.900 1.170 -11.805 1.00 98.62 185 VAL A CA 1
ATOM 1353 C C . VAL A 1 185 ? 15.646 1.889 -12.931 1.00 98.62 185 VAL A C 1
ATOM 1355 O O . VAL A 1 185 ? 15.406 3.074 -13.154 1.00 98.62 185 VAL A O 1
ATOM 1358 N N . ALA A 1 186 ? 16.451 1.169 -13.718 1.00 98.25 186 ALA A N 1
ATOM 1359 C CA . ALA A 1 186 ? 17.199 1.757 -14.829 1.00 98.25 186 ALA A CA 1
ATOM 1360 C C . ALA A 1 186 ? 16.285 2.388 -15.898 1.00 98.25 186 ALA A C 1
ATOM 1362 O O . ALA A 1 186 ? 16.558 3.486 -16.387 1.00 98.25 186 ALA A O 1
ATOM 1363 N N . ALA A 1 187 ? 15.177 1.728 -16.252 1.00 98.25 187 ALA A N 1
ATOM 1364 C CA . ALA A 1 187 ? 14.215 2.272 -17.210 1.00 98.25 187 ALA A CA 1
ATOM 1365 C C . ALA A 1 187 ? 13.486 3.515 -16.664 1.00 98.25 187 ALA A C 1
ATOM 1367 O O . ALA A 1 187 ? 13.221 4.458 -17.409 1.00 98.25 187 ALA A O 1
ATOM 1368 N N . ALA A 1 188 ? 13.186 3.552 -15.365 1.00 97.88 188 ALA A N 1
ATOM 1369 C CA . ALA A 1 188 ? 12.551 4.697 -14.720 1.00 97.88 188 ALA A CA 1
ATOM 1370 C C . ALA A 1 188 ? 13.502 5.899 -14.582 1.00 97.88 188 ALA A C 1
ATOM 1372 O O . ALA A 1 188 ? 13.066 7.046 -14.696 1.00 97.88 188 ALA A O 1
ATOM 1373 N N . GLU A 1 189 ? 14.798 5.662 -14.377 1.00 96.44 189 GLU A N 1
ATOM 1374 C CA . GLU A 1 189 ? 15.824 6.710 -14.286 1.00 96.44 189 GLU A CA 1
ATOM 1375 C C . GLU A 1 189 ? 16.093 7.421 -15.620 1.00 96.44 189 GLU A C 1
ATOM 1377 O O . GLU A 1 189 ? 16.565 8.559 -15.617 1.00 96.44 189 GLU A O 1
ATOM 1382 N N . ALA A 1 190 ? 15.694 6.830 -16.753 1.00 95.94 190 ALA A N 1
ATOM 1383 C CA . ALA A 1 190 ? 15.679 7.508 -18.054 1.00 95.94 190 ALA A CA 1
ATOM 1384 C C . ALA A 1 190 ? 14.672 8.678 -18.119 1.00 95.94 190 ALA A C 1
ATOM 1386 O O . ALA A 1 190 ? 14.722 9.505 -19.037 1.00 95.94 190 ALA A O 1
ATOM 1387 N N . PHE A 1 191 ? 13.755 8.769 -17.150 1.00 96.69 191 PHE A N 1
ATOM 1388 C CA . PHE A 1 191 ? 12.869 9.913 -16.977 1.00 96.69 191 PHE A CA 1
ATOM 1389 C C . PHE A 1 191 ? 13.471 10.903 -15.970 1.00 96.69 191 PHE A C 1
ATOM 1391 O O . PHE A 1 191 ? 13.741 10.533 -14.815 1.00 96.69 191 PHE A O 1
ATOM 1398 N N . PRO A 1 192 ? 13.613 12.190 -16.344 1.00 95.19 192 PRO A N 1
ATOM 1399 C CA . PRO A 1 192 ? 13.964 13.245 -15.407 1.00 95.19 192 PRO A CA 1
ATOM 1400 C C . PRO A 1 192 ? 13.094 13.189 -14.153 1.00 95.19 192 PRO A C 1
ATOM 1402 O O . PRO A 1 192 ? 11.884 12.960 -14.215 1.00 95.19 192 PRO A O 1
ATOM 1405 N N . GLN A 1 193 ? 13.701 13.428 -12.992 1.00 95.31 193 GLN A N 1
ATOM 1406 C CA . GLN A 1 193 ? 12.972 13.405 -11.726 1.00 95.31 193 GLN A CA 1
ATOM 1407 C C . GLN A 1 193 ? 11.775 14.369 -11.729 1.00 95.31 193 GLN A C 1
ATOM 1409 O O . GLN A 1 193 ? 10.728 14.044 -11.174 1.00 95.31 193 GLN A O 1
ATOM 1414 N N . THR A 1 194 ? 11.900 15.515 -12.401 1.00 93.69 194 THR A N 1
ATOM 1415 C CA . THR A 1 194 ? 10.826 16.501 -12.588 1.00 93.69 194 THR A CA 1
ATOM 1416 C C . THR A 1 194 ? 9.598 15.923 -13.295 1.00 93.69 194 THR A C 1
ATOM 1418 O O . THR A 1 194 ? 8.481 16.251 -12.904 1.00 93.69 194 THR A O 1
ATOM 1421 N N . GLU A 1 195 ? 9.778 15.030 -14.274 1.00 94.50 195 GLU A N 1
ATOM 1422 C CA . GLU A 1 195 ? 8.679 14.332 -14.961 1.00 94.50 195 GLU A CA 1
ATOM 1423 C C . GLU A 1 195 ? 8.008 13.302 -14.043 1.00 94.50 195 GLU A C 1
ATOM 1425 O O . GLU A 1 195 ? 6.785 13.161 -14.043 1.00 94.50 195 GLU A O 1
ATOM 1430 N N . ARG A 1 196 ? 8.798 12.603 -13.219 1.00 95.12 196 ARG A N 1
ATOM 1431 C CA . ARG A 1 196 ? 8.298 11.585 -12.282 1.00 95.12 196 ARG A CA 1
ATOM 1432 C C . ARG A 1 196 ? 7.464 12.201 -11.155 1.00 95.12 196 ARG A C 1
ATOM 1434 O O . ARG A 1 196 ? 6.349 11.748 -10.887 1.00 95.12 196 ARG A O 1
ATOM 1441 N N . ILE A 1 197 ? 7.968 13.269 -10.531 1.00 94.81 197 ILE A N 1
ATOM 1442 C CA . ILE A 1 197 ? 7.316 13.912 -9.379 1.00 94.81 197 ILE A CA 1
ATOM 1443 C C . ILE A 1 197 ? 6.127 14.797 -9.757 1.00 94.81 197 ILE A C 1
ATOM 1445 O O . ILE A 1 197 ? 5.350 15.123 -8.855 1.00 94.81 197 ILE A O 1
ATOM 1449 N N . LEU A 1 198 ? 5.992 15.210 -11.027 1.00 91.69 198 LEU A N 1
ATOM 1450 C CA . LEU A 1 198 ? 4.962 16.148 -11.485 1.00 91.69 198 LEU A CA 1
ATOM 1451 C C . LEU A 1 198 ? 3.570 15.697 -11.038 1.00 91.69 198 LEU A C 1
ATOM 1453 O O . LEU A 1 198 ? 3.220 14.529 -11.188 1.00 91.69 198 LEU A O 1
ATOM 1457 N N . ALA A 1 199 ? 2.778 16.621 -10.483 1.00 89.00 199 ALA A N 1
ATOM 1458 C CA . ALA A 1 199 ? 1.446 16.321 -9.965 1.00 89.00 199 ALA A CA 1
ATOM 1459 C C . ALA A 1 199 ? 0.573 15.617 -11.029 1.00 89.00 199 ALA A C 1
ATOM 1461 O O . ALA A 1 199 ? 0.547 16.065 -12.174 1.00 89.00 199 ALA A O 1
ATOM 1462 N N . PRO A 1 200 ? -0.144 14.533 -10.673 1.00 88.81 200 PRO A N 1
ATOM 1463 C CA . PRO A 1 200 ? -0.395 14.018 -9.318 1.00 88.81 200 PRO A CA 1
ATOM 1464 C C . PRO A 1 200 ? 0.711 13.104 -8.740 1.00 88.81 200 PRO A C 1
ATOM 1466 O O . PRO A 1 200 ? 0.532 12.522 -7.669 1.00 88.81 200 PRO A O 1
ATOM 1469 N N . GLY A 1 201 ? 1.851 12.987 -9.418 1.00 92.38 201 GLY A N 1
ATOM 1470 C CA . GLY A 1 201 ? 2.940 12.053 -9.142 1.00 92.38 201 GLY A CA 1
ATOM 1471 C C . GLY A 1 201 ? 2.791 10.766 -9.950 1.00 92.38 201 GLY A C 1
ATOM 1472 O O . GLY A 1 201 ? 1.689 10.423 -10.397 1.00 92.38 201 GLY A O 1
ATOM 1473 N N . LYS A 1 202 ? 3.897 10.028 -10.094 1.00 96.25 202 LYS A N 1
ATOM 1474 C CA . LYS A 1 202 ? 3.961 8.754 -10.824 1.00 96.25 202 LYS A CA 1
ATOM 1475 C C . LYS A 1 202 ? 3.686 8.878 -12.326 1.00 96.25 202 LYS A C 1
ATOM 1477 O O . LYS A 1 202 ? 3.178 7.936 -12.921 1.00 96.25 202 LYS A O 1
ATOM 1482 N N . GLY A 1 203 ? 4.008 10.018 -12.944 1.00 95.25 203 GLY A N 1
ATOM 1483 C CA . GLY A 1 203 ? 3.672 10.311 -14.348 1.00 95.25 203 GLY A CA 1
ATOM 1484 C C . GLY A 1 203 ? 4.000 9.167 -15.323 1.00 95.25 203 GLY A C 1
ATOM 1485 O O . GLY A 1 203 ? 3.073 8.620 -15.925 1.00 95.25 203 GLY A O 1
ATOM 1486 N N . PRO A 1 204 ? 5.274 8.735 -15.421 1.00 97.00 204 PRO A N 1
ATOM 1487 C CA . PRO A 1 204 ? 5.665 7.631 -16.302 1.00 97.00 204 PRO A CA 1
ATOM 1488 C C . PRO A 1 204 ? 4.964 6.307 -15.980 1.00 97.00 204 PRO A C 1
ATOM 1490 O O . PRO A 1 204 ? 4.491 5.634 -16.888 1.00 97.00 204 PRO A O 1
ATOM 1493 N N . LEU A 1 205 ? 4.807 5.962 -14.697 1.00 98.00 205 LEU A N 1
ATOM 1494 C CA . LEU A 1 205 ? 4.118 4.734 -14.288 1.00 98.00 205 LEU A CA 1
ATOM 1495 C C . LEU A 1 205 ? 2.632 4.747 -14.672 1.00 98.00 205 LEU A C 1
ATOM 1497 O O . LEU A 1 205 ? 2.110 3.737 -15.128 1.00 98.00 205 LEU A O 1
ATOM 1501 N N . ARG A 1 206 ? 1.940 5.886 -14.533 1.00 97.56 206 ARG A N 1
ATOM 1502 C CA . ARG A 1 206 ? 0.533 6.018 -14.952 1.00 97.56 206 ARG A CA 1
ATOM 1503 C C . ARG A 1 206 ? 0.379 5.921 -16.469 1.00 97.56 206 ARG A C 1
ATOM 1505 O O . ARG A 1 206 ? -0.611 5.369 -16.941 1.00 97.56 206 ARG A O 1
ATOM 1512 N N . ALA A 1 207 ? 1.343 6.449 -17.222 1.00 96.81 207 ALA A N 1
ATOM 1513 C CA . ALA A 1 207 ? 1.377 6.320 -18.675 1.00 96.81 207 ALA A CA 1
ATOM 1514 C C . ALA A 1 207 ? 1.612 4.863 -19.106 1.00 96.81 207 ALA A C 1
ATOM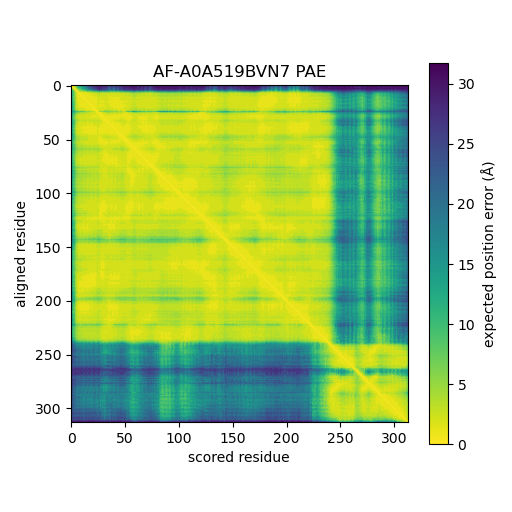 1516 O O . ALA A 1 207 ? 0.861 4.370 -19.941 1.00 96.81 207 ALA A O 1
ATOM 1517 N N . VAL A 1 208 ? 2.553 4.155 -18.468 1.00 97.94 208 VAL A N 1
ATOM 1518 C CA . VAL A 1 208 ? 2.755 2.710 -18.672 1.00 97.94 208 VAL A CA 1
ATOM 1519 C C . VAL A 1 208 ? 1.506 1.914 -18.312 1.00 97.94 208 VAL A C 1
ATOM 1521 O O . VAL A 1 208 ? 1.076 1.076 -19.093 1.00 97.94 208 VAL A O 1
ATOM 1524 N N . ALA A 1 209 ? 0.884 2.190 -17.165 1.00 97.75 209 ALA A N 1
ATOM 1525 C CA . ALA A 1 209 ? -0.335 1.505 -16.753 1.00 97.75 209 ALA A CA 1
ATOM 1526 C C . ALA A 1 209 ? -1.444 1.649 -17.808 1.00 97.75 209 ALA A C 1
ATOM 1528 O O . ALA A 1 209 ? -2.095 0.668 -18.149 1.00 97.75 209 ALA A O 1
ATOM 1529 N N . ALA A 1 210 ? -1.621 2.849 -18.371 1.00 96.62 210 ALA A N 1
ATOM 1530 C CA . ALA A 1 210 ? -2.574 3.075 -19.454 1.00 96.62 210 ALA A CA 1
ATOM 1531 C C . ALA A 1 210 ? -2.176 2.364 -20.762 1.00 96.62 210 ALA A C 1
ATOM 1533 O O . ALA A 1 210 ? -3.051 1.857 -21.461 1.00 96.62 210 ALA A O 1
ATOM 1534 N N . GLU A 1 211 ? -0.882 2.322 -21.097 1.00 96.12 211 GLU A N 1
ATOM 1535 C CA . GLU A 1 211 ? -0.364 1.615 -22.279 1.00 96.12 211 GLU A CA 1
ATOM 1536 C C . GLU A 1 211 ? -0.586 0.101 -22.188 1.00 96.12 211 GLU A C 1
ATOM 1538 O O . GLU A 1 211 ? -0.997 -0.516 -23.167 1.00 96.12 211 GLU A O 1
ATOM 1543 N N . LEU A 1 212 ? -0.418 -0.468 -20.993 1.00 96.75 212 LEU A N 1
ATOM 1544 C CA . LEU A 1 212 ? -0.648 -1.883 -20.693 1.00 96.75 212 LEU A CA 1
ATOM 1545 C C . LEU A 1 212 ? -2.131 -2.237 -20.480 1.00 96.75 212 LEU A C 1
ATOM 1547 O O . LEU A 1 212 ? -2.453 -3.372 -20.145 1.00 96.75 212 LEU A O 1
ATOM 1551 N N . GLY A 1 213 ? -3.047 -1.285 -20.680 1.00 96.94 213 GLY A N 1
ATOM 1552 C CA . GLY A 1 213 ? -4.489 -1.534 -20.640 1.00 96.94 213 GLY A CA 1
ATOM 1553 C C . GLY A 1 213 ? -5.130 -1.469 -19.253 1.00 96.94 213 GLY A C 1
ATOM 1554 O O . GLY A 1 213 ? -6.307 -1.808 -19.123 1.00 96.94 213 GLY A O 1
ATOM 1555 N N . LEU A 1 214 ? -4.420 -0.988 -18.225 1.00 97.44 214 LEU A N 1
ATOM 1556 C CA . LEU A 1 214 ? -5.012 -0.784 -16.904 1.00 97.44 214 LEU A CA 1
ATOM 1557 C C . LEU A 1 214 ? -6.140 0.270 -16.998 1.00 97.44 214 LEU A C 1
ATOM 1559 O O . LEU A 1 214 ? -5.901 1.376 -17.501 1.00 97.44 214 LEU A O 1
ATOM 1563 N N . PRO A 1 215 ? -7.357 -0.014 -16.491 1.00 97.81 215 PRO A N 1
ATOM 1564 C CA . PRO A 1 215 ? -8.480 0.917 -16.548 1.00 97.81 215 PRO A CA 1
ATOM 1565 C C . PRO A 1 215 ? -8.129 2.311 -16.018 1.00 97.81 215 PRO A C 1
ATOM 1567 O O . PRO A 1 215 ? -7.527 2.456 -14.952 1.00 97.81 215 PRO A O 1
ATOM 1570 N N . ALA A 1 216 ? -8.562 3.359 -16.728 1.00 96.38 216 ALA A N 1
ATOM 1571 C CA . ALA A 1 216 ? -8.199 4.743 -16.410 1.00 96.38 216 ALA A CA 1
ATOM 1572 C C . ALA A 1 216 ? -8.582 5.165 -14.979 1.00 96.38 216 ALA A C 1
ATOM 1574 O O . ALA A 1 216 ? -7.844 5.918 -14.347 1.00 96.38 216 ALA A O 1
ATOM 1575 N N . VAL A 1 217 ? -9.696 4.642 -14.450 1.00 96.81 217 VAL A N 1
ATOM 1576 C CA . VAL A 1 217 ? -10.141 4.868 -13.062 1.00 96.81 217 VAL A CA 1
ATOM 1577 C C . VAL A 1 217 ? -9.079 4.409 -12.058 1.00 96.81 217 VAL A C 1
ATOM 1579 O O . VAL A 1 217 ? -8.801 5.111 -11.089 1.00 96.81 217 VAL A O 1
ATOM 1582 N N . ILE A 1 218 ? -8.430 3.275 -12.327 1.00 97.31 218 ILE A N 1
ATOM 1583 C CA . ILE A 1 218 ? -7.355 2.727 -11.498 1.00 97.31 218 ILE A CA 1
ATOM 1584 C C . ILE A 1 218 ? -6.051 3.484 -11.758 1.00 97.31 218 ILE A C 1
ATOM 1586 O O . ILE A 1 218 ? -5.421 3.990 -10.826 1.00 97.31 218 ILE A O 1
ATOM 1590 N N . ALA A 1 219 ? -5.670 3.622 -13.032 1.00 96.19 219 ALA A N 1
ATOM 1591 C CA . ALA A 1 219 ? -4.413 4.247 -13.438 1.00 96.19 219 ALA A CA 1
ATOM 1592 C C . ALA A 1 219 ? -4.298 5.712 -12.989 1.00 96.19 219 ALA A C 1
ATOM 1594 O O . ALA A 1 219 ? -3.190 6.194 -12.760 1.00 96.19 219 ALA A O 1
ATOM 1595 N N . GLN A 1 220 ? -5.418 6.425 -12.828 1.00 94.19 220 GLN A N 1
ATOM 1596 C CA . GLN A 1 220 ? -5.460 7.826 -12.387 1.00 94.19 220 GLN A CA 1
ATOM 1597 C C . GLN A 1 220 ? -5.859 8.005 -10.916 1.00 94.19 220 GLN A C 1
ATOM 1599 O O . GLN A 1 220 ? -5.890 9.137 -10.427 1.00 94.19 220 GLN A O 1
ATOM 1604 N N . ARG A 1 221 ? -6.087 6.916 -10.167 1.00 94.06 221 ARG A N 1
ATOM 1605 C CA . ARG A 1 221 ? -6.475 6.999 -8.753 1.00 94.06 221 ARG A CA 1
ATOM 1606 C C . ARG A 1 221 ? -5.418 7.770 -7.939 1.00 94.06 221 ARG A C 1
ATOM 1608 O O . ARG A 1 221 ? -4.212 7.512 -8.093 1.00 94.06 221 ARG A O 1
ATOM 1615 N N . PRO A 1 222 ? -5.819 8.735 -7.090 1.00 89.75 222 PRO A N 1
ATOM 1616 C CA . PRO A 1 222 ? -4.892 9.432 -6.208 1.00 89.75 222 PRO A CA 1
ATOM 1617 C C . PRO A 1 222 ? -4.196 8.472 -5.240 1.00 89.75 222 PRO A C 1
ATOM 1619 O O . PRO A 1 222 ? -4.783 7.496 -4.776 1.00 89.75 222 PRO A O 1
ATOM 1622 N N . LYS A 1 223 ? -2.935 8.765 -4.912 1.00 87.38 223 LYS A N 1
ATOM 1623 C CA . LYS A 1 223 ? -2.165 7.966 -3.955 1.00 87.38 223 LYS A CA 1
ATOM 1624 C C . LYS A 1 223 ? -2.745 8.119 -2.550 1.00 87.38 223 LYS A C 1
ATOM 1626 O O . LYS A 1 223 ? -2.918 9.235 -2.064 1.00 87.38 223 LYS A O 1
ATOM 1631 N N . LYS A 1 224 ? -2.915 6.995 -1.856 1.00 88.50 224 LYS A N 1
ATOM 1632 C CA . LYS A 1 224 ? -3.167 6.936 -0.416 1.00 88.50 224 LYS A CA 1
ATOM 1633 C C . LYS A 1 224 ? -2.174 5.959 0.202 1.00 88.50 224 LYS A C 1
ATOM 1635 O O . LYS A 1 224 ? -1.986 4.871 -0.321 1.00 88.50 224 LYS A O 1
ATOM 1640 N N . ALA A 1 225 ? -1.460 6.381 1.245 1.00 89.94 225 ALA A N 1
ATOM 1641 C CA . ALA A 1 225 ? -0.474 5.506 1.880 1.00 89.94 225 ALA A CA 1
ATOM 1642 C C . ALA A 1 225 ? -1.176 4.401 2.688 1.00 89.94 225 ALA A C 1
ATOM 1644 O O . ALA A 1 225 ? -2.236 4.657 3.267 1.00 89.94 225 ALA A O 1
ATOM 1645 N N . ALA A 1 226 ? -0.571 3.212 2.748 1.00 93.06 226 ALA A N 1
ATOM 1646 C CA . ALA A 1 226 ? -1.182 1.998 3.295 1.00 93.06 226 ALA A CA 1
ATOM 1647 C C . ALA A 1 226 ? -1.733 2.177 4.721 1.00 93.06 226 ALA A C 1
ATOM 1649 O O . ALA A 1 226 ? -2.840 1.734 5.023 1.00 93.06 226 ALA A O 1
ATOM 1650 N N . GLN A 1 227 ? -1.028 2.914 5.588 1.00 93.88 227 GLN A N 1
ATOM 1651 C CA . GLN A 1 227 ? -1.462 3.173 6.966 1.00 93.88 227 GLN A CA 1
ATOM 1652 C C . GLN A 1 227 ? -2.741 4.016 7.069 1.00 93.88 227 GLN A C 1
ATOM 1654 O O . GLN A 1 227 ? -3.492 3.896 8.040 1.00 93.88 227 GLN A O 1
ATOM 1659 N N . TYR A 1 228 ? -2.989 4.883 6.081 1.00 92.69 228 TYR A N 1
ATOM 1660 C CA . TYR A 1 228 ? -4.184 5.729 6.016 1.00 92.69 228 TYR A CA 1
ATOM 1661 C C . TYR A 1 228 ? -5.317 5.040 5.263 1.00 92.69 228 TYR A C 1
ATOM 1663 O O . TYR A 1 228 ? -6.485 5.229 5.599 1.00 92.69 228 TYR A O 1
ATOM 1671 N N . GLY A 1 229 ? -4.975 4.295 4.215 1.00 93.62 229 GLY A N 1
ATOM 1672 C CA . GLY A 1 229 ? -5.919 3.599 3.356 1.00 93.62 229 GLY A CA 1
ATOM 1673 C C . GLY A 1 229 ? -6.626 2.443 4.061 1.00 93.62 229 GLY A C 1
ATOM 1674 O O . GLY A 1 229 ? -7.855 2.379 4.024 1.00 93.62 229 GLY A O 1
ATOM 1675 N N . SER A 1 230 ? -5.868 1.632 4.805 1.00 96.19 230 SER A N 1
ATOM 1676 C CA . SER A 1 230 ? -6.365 0.530 5.652 1.00 96.19 230 SER A CA 1
ATOM 1677 C C . SER A 1 230 ? -7.022 0.984 6.965 1.00 96.19 230 SER A C 1
ATOM 1679 O O . SER A 1 230 ? -7.787 0.244 7.586 1.00 96.19 230 SER A O 1
ATOM 1681 N N . GLY A 1 231 ? -6.708 2.196 7.435 1.00 95.88 231 GLY A N 1
ATOM 1682 C CA . GLY A 1 231 ? -7.096 2.677 8.764 1.00 95.88 231 GLY A CA 1
ATOM 1683 C C . GLY A 1 231 ? -6.192 2.200 9.911 1.00 95.88 231 GLY A C 1
ATOM 1684 O O . GLY A 1 231 ? -6.496 2.498 11.067 1.00 95.88 231 GLY A O 1
ATOM 1685 N N . ALA A 1 232 ? -5.070 1.529 9.618 1.00 95.62 232 ALA A N 1
ATOM 1686 C CA . ALA A 1 232 ? -4.104 1.056 10.614 1.00 95.62 232 ALA A CA 1
ATOM 1687 C C . ALA A 1 232 ? -3.623 2.170 11.559 1.00 95.62 232 ALA A C 1
ATOM 1689 O O . ALA A 1 23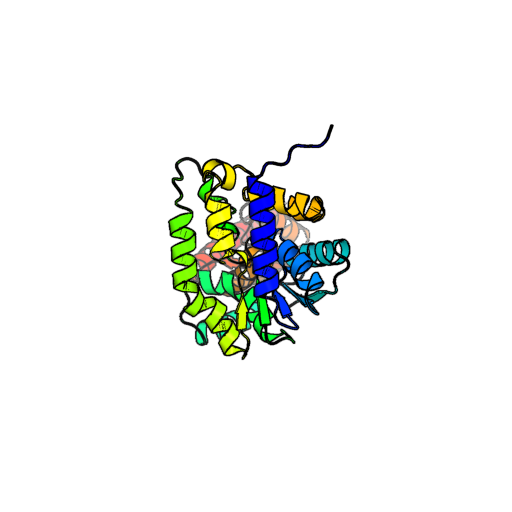2 ? -3.737 2.041 12.779 1.00 95.62 232 ALA A O 1
ATOM 1690 N N . GLN A 1 233 ? -3.174 3.310 11.016 1.00 94.69 233 GLN A N 1
ATOM 1691 C CA . GLN A 1 233 ? -2.729 4.432 11.847 1.00 94.69 233 GLN A CA 1
ATOM 1692 C C . GLN A 1 233 ? -3.854 4.933 12.758 1.00 94.69 233 GLN A C 1
ATOM 1694 O O . GLN A 1 233 ? -3.633 5.184 13.941 1.00 94.69 233 GLN A O 1
ATOM 1699 N N . LYS A 1 234 ? -5.064 5.097 12.209 1.00 91.50 234 LYS A N 1
ATOM 1700 C CA . LYS A 1 234 ? -6.215 5.598 12.969 1.00 91.50 234 LYS A CA 1
ATOM 1701 C C . LYS A 1 234 ? -6.539 4.664 14.136 1.00 91.50 234 LYS A C 1
ATOM 1703 O O . LYS A 1 234 ? -6.794 5.150 15.235 1.00 91.50 234 LYS A O 1
ATOM 1708 N N . ALA A 1 235 ? -6.495 3.350 13.913 1.00 92.38 235 ALA A N 1
ATOM 1709 C CA . ALA A 1 235 ? -6.711 2.353 14.956 1.00 92.38 235 ALA A CA 1
ATOM 1710 C C . ALA A 1 235 ? -5.632 2.429 16.051 1.00 92.38 235 ALA A C 1
ATOM 1712 O O . ALA A 1 235 ? -5.970 2.580 17.226 1.00 92.38 235 ALA A O 1
ATOM 1713 N N . ILE A 1 236 ? -4.350 2.412 15.666 1.00 91.94 236 ILE A N 1
ATOM 1714 C CA . ILE A 1 236 ? -3.209 2.449 16.598 1.00 91.94 236 ILE A CA 1
ATOM 1715 C C . ILE A 1 236 ? -3.222 3.735 17.429 1.00 91.94 236 ILE A C 1
ATOM 1717 O O . ILE A 1 236 ? -3.217 3.688 18.659 1.00 91.94 236 ILE A O 1
ATOM 1721 N N . ARG A 1 237 ? -3.299 4.896 16.772 1.00 88.31 237 ARG A N 1
ATOM 1722 C CA . ARG A 1 237 ? -3.298 6.195 17.461 1.00 88.31 237 ARG A CA 1
ATOM 1723 C C . ARG A 1 237 ? -4.546 6.391 18.305 1.00 88.31 237 ARG A C 1
ATOM 1725 O O . ARG A 1 237 ? -4.460 6.933 19.400 1.00 88.31 237 ARG A O 1
ATOM 1732 N N . GLY A 1 238 ? -5.696 5.911 17.833 1.00 84.69 238 GLY A N 1
ATOM 1733 C CA . GLY A 1 238 ? -6.940 5.947 18.593 1.00 84.69 238 GLY A CA 1
ATOM 1734 C C . GLY A 1 238 ? -6.864 5.145 19.894 1.00 84.69 238 GLY A C 1
ATOM 1735 O O . GLY A 1 238 ? -7.470 5.559 20.879 1.00 84.69 238 GLY A O 1
ATOM 1736 N N . ALA A 1 239 ? -6.127 4.031 19.921 1.00 83.06 239 ALA A N 1
ATOM 1737 C CA . ALA A 1 239 ? -5.923 3.224 21.127 1.00 83.06 239 ALA A CA 1
ATOM 1738 C C . ALA A 1 239 ? -4.918 3.835 22.117 1.00 83.06 239 ALA A C 1
ATOM 1740 O O . ALA A 1 239 ? -4.976 3.535 23.304 1.00 83.06 239 ALA A O 1
ATOM 1741 N N . GLN A 1 240 ? -4.023 4.705 21.646 1.00 79.69 240 GLN A N 1
ATOM 1742 C CA . GLN A 1 240 ? -3.075 5.432 22.497 1.00 79.69 240 GLN A CA 1
ATOM 1743 C C . GLN A 1 240 ? -3.694 6.668 23.172 1.00 79.69 240 GLN A C 1
ATOM 1745 O O . GLN A 1 240 ? -3.100 7.229 24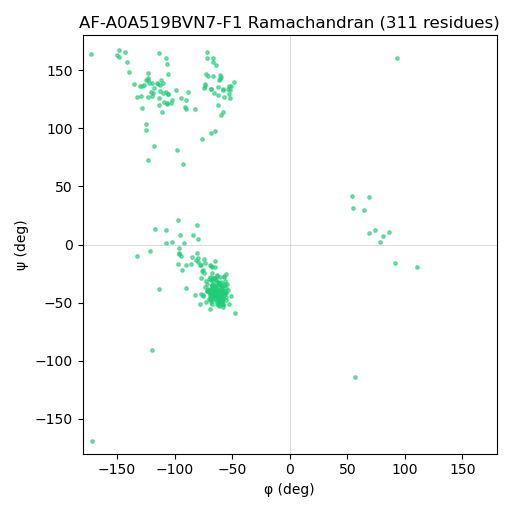.091 1.00 79.69 240 GLN A O 1
ATOM 1750 N N . GLN A 1 241 ? -4.879 7.101 22.734 1.00 80.25 241 GLN A N 1
ATOM 1751 C CA . GLN A 1 241 ? -5.586 8.223 23.345 1.00 80.25 241 GLN A CA 1
ATOM 1752 C C . GLN A 1 241 ? -6.190 7.836 24.697 1.00 80.25 241 GLN A C 1
ATOM 1754 O O . GLN A 1 241 ? -6.821 6.790 24.850 1.00 80.25 241 GLN A O 1
ATOM 1759 N N . GLN A 1 242 ? -6.060 8.743 25.659 1.00 82.69 242 GLN A N 1
ATOM 1760 C CA . GLN A 1 242 ? -6.809 8.707 26.905 1.00 82.69 242 GLN A CA 1
ATOM 1761 C C . GLN A 1 242 ? -8.270 9.053 26.630 1.00 82.69 242 GLN A C 1
ATOM 1763 O O . GLN A 1 242 ? -8.564 9.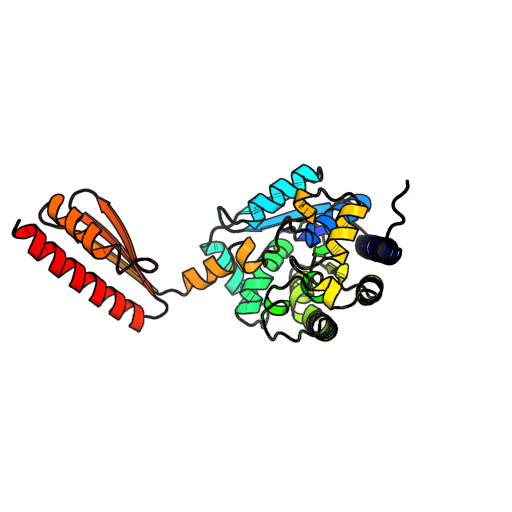879 25.761 1.00 82.69 242 GLN A O 1
ATOM 1768 N N . ARG A 1 243 ? -9.186 8.425 27.368 1.00 86.81 243 ARG A N 1
ATOM 1769 C 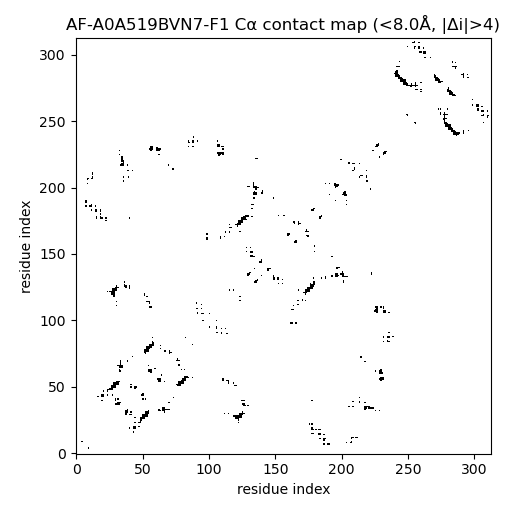CA . ARG A 1 243 ? -10.626 8.631 27.202 1.00 86.81 243 ARG A CA 1
ATOM 1770 C C . ARG A 1 243 ? -11.309 8.789 28.550 1.00 86.81 243 ARG A C 1
ATOM 1772 O O . ARG A 1 243 ? -11.035 8.020 29.467 1.00 86.81 243 ARG A O 1
ATOM 1779 N N . LEU A 1 244 ? -12.232 9.739 28.632 1.00 90.06 244 LEU A N 1
ATOM 1780 C CA . LEU A 1 244 ? -13.144 9.913 29.757 1.00 90.06 244 LEU A CA 1
ATOM 1781 C C . LEU A 1 244 ? -14.576 9.861 29.230 1.00 90.06 244 LEU A C 1
ATOM 1783 O O . LEU A 1 244 ? -14.913 10.586 28.295 1.00 90.06 244 LEU A O 1
ATOM 1787 N N . ALA A 1 245 ? -15.403 9.002 29.816 1.00 91.88 245 ALA A N 1
ATOM 1788 C CA . ALA A 1 245 ? -16.835 8.967 29.554 1.00 91.88 245 ALA A CA 1
ATOM 1789 C C . ALA A 1 245 ? -17.575 9.531 30.770 1.00 91.88 245 ALA A C 1
ATOM 1791 O O . ALA A 1 245 ? -17.284 9.142 31.902 1.00 91.88 245 ALA A O 1
ATOM 1792 N N . LEU A 1 246 ? -18.499 10.456 30.529 1.00 92.69 246 LEU A N 1
ATOM 1793 C CA . LEU A 1 246 ? -19.310 11.110 31.548 1.00 92.69 246 LEU A CA 1
ATOM 1794 C C . LEU A 1 246 ? -20.779 10.997 31.158 1.00 92.69 246 LEU A C 1
ATOM 1796 O O . LEU A 1 246 ? -21.139 11.279 30.018 1.00 92.69 246 LEU A O 1
ATOM 1800 N N . THR A 1 247 ? -21.620 10.680 32.134 1.00 94.94 247 THR A N 1
ATOM 1801 C CA . THR A 1 247 ? -23.074 10.748 31.995 1.00 94.94 247 THR A CA 1
ATOM 1802 C C . THR A 1 247 ? -23.577 11.892 32.864 1.00 94.94 247 THR A C 1
ATOM 1804 O O . THR A 1 247 ? -23.454 11.852 34.090 1.00 94.94 247 THR A O 1
ATOM 1807 N N . LEU A 1 248 ? -24.123 12.934 32.238 1.00 94.19 248 LEU A N 1
ATOM 1808 C CA . LEU A 1 248 ? -24.649 14.113 32.926 1.00 94.19 248 LEU A CA 1
ATOM 1809 C C . LEU A 1 248 ? -26.171 14.133 32.828 1.00 94.19 248 LEU A C 1
ATOM 1811 O O . LEU A 1 248 ? -26.723 14.153 31.732 1.00 94.19 248 LEU A O 1
ATOM 1815 N N . ARG A 1 249 ? -26.856 14.163 33.973 1.00 94.31 249 ARG A N 1
ATOM 1816 C CA . ARG A 1 249 ? -28.317 14.263 34.035 1.00 94.31 249 ARG A CA 1
ATOM 1817 C C . ARG A 1 249 ? -28.733 15.664 34.456 1.00 94.31 249 ARG A C 1
ATOM 1819 O O . ARG A 1 249 ? -28.282 16.156 35.487 1.00 94.31 249 ARG A O 1
ATOM 1826 N N . PHE A 1 250 ? -29.635 16.261 33.690 1.00 93.69 250 PHE A N 1
ATOM 1827 C CA . PHE A 1 250 ? -30.156 17.602 33.927 1.00 93.69 250 PHE A CA 1
ATOM 1828 C C . PHE A 1 250 ? -31.608 17.563 34.429 1.00 93.69 250 PHE A C 1
ATOM 1830 O O . PHE A 1 250 ? -32.302 16.559 34.237 1.00 93.69 250 PHE A O 1
ATOM 1837 N N . PRO A 1 251 ? -32.100 18.647 35.060 1.00 92.50 251 PRO A N 1
ATOM 1838 C CA . PRO A 1 251 ? -33.471 18.710 35.569 1.00 92.50 251 PRO A CA 1
ATOM 1839 C C . PRO A 1 251 ? -34.549 18.616 34.480 1.00 92.50 251 PRO A C 1
ATOM 1841 O O . PRO A 1 251 ? -35.665 18.180 34.757 1.00 92.50 251 PRO A O 1
ATOM 1844 N N . SER A 1 252 ? -34.238 19.018 33.241 1.00 94.06 252 SER A N 1
ATOM 1845 C CA . SER A 1 252 ? -35.180 18.985 32.121 1.00 94.06 252 SER A CA 1
ATOM 1846 C C . SER A 1 252 ? -34.496 18.725 30.775 1.00 94.06 252 SER A C 1
ATOM 1848 O O . SER A 1 252 ? -33.293 18.935 30.600 1.00 94.06 252 SER A O 1
ATOM 1850 N N . VAL A 1 253 ? -35.298 18.299 29.793 1.00 94.19 253 VAL A N 1
ATOM 1851 C CA . VAL A 1 253 ? -34.865 18.106 28.397 1.00 94.19 253 VAL A CA 1
ATOM 1852 C C . VAL A 1 253 ? -34.386 19.420 27.769 1.00 94.19 253 VAL A C 1
ATOM 1854 O O . VAL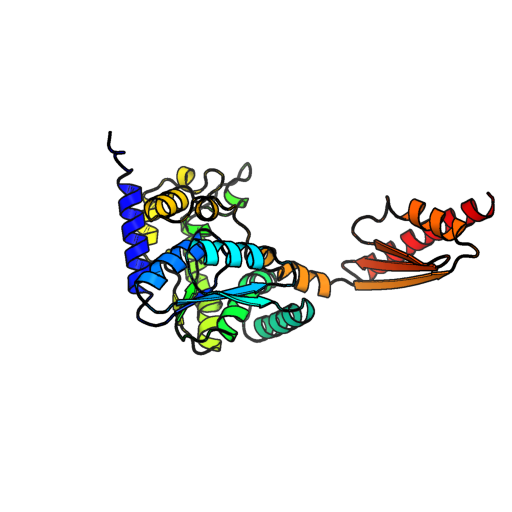 A 1 253 ? -33.472 19.404 26.944 1.00 94.19 253 VAL A O 1
ATOM 1857 N N . ALA A 1 254 ? -34.987 20.550 28.161 1.00 91.69 254 ALA A N 1
ATOM 1858 C CA . ALA A 1 254 ? -34.621 21.875 27.666 1.00 91.69 254 ALA A CA 1
ATOM 1859 C C . ALA A 1 254 ? -33.220 22.281 28.145 1.00 91.69 254 ALA A C 1
ATOM 1861 O O . ALA A 1 254 ? -32.393 22.676 27.328 1.00 91.69 254 ALA A O 1
ATOM 1862 N N . VAL A 1 255 ? -32.913 22.071 29.430 1.00 90.38 255 VAL A N 1
ATOM 1863 C CA . VAL A 1 255 ? -31.579 22.354 29.986 1.00 90.38 255 VAL A CA 1
ATOM 1864 C C . VAL A 1 255 ? -30.516 21.486 29.308 1.00 90.38 255 VAL A C 1
ATOM 1866 O O . VAL A 1 255 ? -29.496 22.005 28.856 1.00 90.38 255 VAL A O 1
ATOM 1869 N N . ALA A 1 256 ? -30.776 20.184 29.145 1.00 91.25 256 ALA A N 1
ATOM 1870 C CA . ALA A 1 256 ? -29.865 19.288 28.428 1.00 91.25 256 ALA A CA 1
ATOM 1871 C C . ALA A 1 256 ? -29.641 19.723 26.964 1.00 91.25 256 ALA A C 1
ATOM 1873 O O . ALA A 1 256 ? -28.521 19.635 26.461 1.00 91.25 256 ALA A O 1
ATOM 1874 N N . ALA A 1 257 ? -30.679 20.222 26.279 1.00 91.06 257 ALA A N 1
ATOM 1875 C CA . ALA A 1 257 ? -30.561 20.745 24.916 1.00 91.06 257 ALA A CA 1
ATOM 1876 C C . ALA A 1 257 ? -29.654 21.981 24.855 1.00 91.06 257 ALA A C 1
ATOM 1878 O O . ALA A 1 257 ? -28.743 22.032 24.029 1.00 91.06 257 ALA A O 1
ATOM 1879 N N . SER A 1 258 ? -29.873 22.949 25.748 1.00 89.62 258 SER A N 1
ATOM 1880 C CA . SER A 1 258 ? -29.085 24.183 25.808 1.00 89.62 258 SER A CA 1
ATOM 1881 C C . SER A 1 258 ? -27.613 23.905 26.105 1.00 89.62 258 SER A C 1
ATOM 1883 O O . SER A 1 258 ? -26.737 24.470 25.452 1.00 89.62 258 SER A O 1
ATOM 1885 N N . VAL A 1 259 ? -27.328 22.982 27.030 1.00 89.31 259 VAL A N 1
ATOM 1886 C CA . VAL A 1 259 ? -25.956 22.549 27.332 1.00 89.31 259 VAL A CA 1
ATOM 1887 C C . VAL A 1 259 ? -25.302 21.890 26.119 1.00 89.31 259 VAL A C 1
ATOM 1889 O O . VAL A 1 259 ? -24.165 22.226 25.787 1.00 89.31 259 VAL A O 1
ATOM 1892 N N . ALA A 1 260 ? -26.009 20.994 25.423 1.00 87.75 260 ALA A N 1
ATOM 1893 C CA . ALA A 1 260 ? -25.476 20.333 24.234 1.00 87.75 260 ALA A CA 1
ATOM 1894 C C . ALA A 1 260 ? -25.105 21.343 23.134 1.00 87.75 260 ALA A C 1
ATOM 1896 O O . ALA A 1 260 ? -24.021 21.243 22.562 1.00 87.75 260 ALA A O 1
ATOM 1897 N N . VAL A 1 261 ? -25.962 22.342 22.884 1.00 86.94 261 VAL A N 1
ATOM 1898 C CA . VAL A 1 261 ? -25.729 23.399 21.882 1.00 86.94 261 VAL A CA 1
ATOM 1899 C C . VAL A 1 261 ? -24.572 24.315 22.282 1.00 86.94 261 VAL A C 1
ATOM 1901 O O . VAL A 1 261 ? -23.725 24.627 21.452 1.00 86.94 261 VAL A O 1
ATOM 1904 N N . ALA A 1 262 ? -24.502 24.730 23.547 1.00 83.62 262 ALA A N 1
ATOM 1905 C CA . ALA A 1 262 ? -23.458 25.642 24.015 1.00 83.62 262 ALA A CA 1
ATOM 1906 C C . ALA A 1 262 ? -22.064 24.995 24.034 1.00 83.62 262 ALA A C 1
ATOM 1908 O O . ALA A 1 262 ? -21.062 25.684 23.888 1.00 83.62 262 ALA A O 1
ATOM 1909 N N . THR A 1 263 ? -21.989 23.673 24.208 1.00 81.00 263 THR A N 1
ATOM 1910 C CA . THR A 1 263 ? -20.715 22.948 24.330 1.00 81.00 263 THR A CA 1
ATOM 1911 C C . THR A 1 263 ? -20.223 22.332 23.019 1.00 81.00 263 THR A C 1
ATOM 1913 O O . THR A 1 263 ? -19.097 21.851 22.974 1.00 81.00 263 THR A O 1
ATOM 1916 N N . THR A 1 264 ? -21.004 22.339 21.936 1.00 70.06 264 THR A N 1
ATOM 1917 C CA . THR A 1 264 ? -20.587 21.728 20.657 1.00 70.06 264 THR A CA 1
ATOM 1918 C C . THR A 1 264 ? -19.553 22.544 19.861 1.00 70.06 264 THR A C 1
ATOM 1920 O O . THR A 1 264 ? -18.612 21.928 19.358 1.00 70.06 264 THR A O 1
ATOM 1923 N N . PRO A 1 265 ? -19.671 23.883 19.722 1.00 63.00 265 PRO A N 1
ATOM 1924 C CA . PRO A 1 265 ? -18.766 24.672 18.877 1.00 63.00 265 PRO A CA 1
ATOM 1925 C C . PRO A 1 265 ? -17.311 24.668 19.358 1.00 63.00 265 PRO A C 1
ATOM 1927 O O . PRO A 1 265 ? -16.403 24.498 18.548 1.00 63.00 265 PRO A O 1
ATOM 1930 N N . ASP A 1 266 ? -17.099 24.785 20.672 1.00 58.25 266 ASP A N 1
ATOM 1931 C CA . ASP A 1 266 ? -15.763 24.920 21.271 1.00 58.25 266 ASP A CA 1
ATOM 1932 C C . ASP A 1 266 ? -15.059 23.572 21.510 1.00 58.25 266 ASP A C 1
ATOM 1934 O O . ASP A 1 266 ? -13.866 23.536 21.798 1.00 58.25 266 ASP A O 1
ATOM 1938 N N . ASN A 1 267 ? -15.775 22.448 21.365 1.00 60.53 267 ASN A N 1
ATOM 1939 C CA . ASN A 1 267 ? -15.251 21.112 21.678 1.00 60.53 267 ASN A CA 1
ATOM 1940 C C . ASN A 1 267 ? -15.171 20.160 20.472 1.00 60.53 267 ASN A C 1
ATOM 1942 O O . ASN A 1 267 ? -14.979 18.945 20.628 1.00 60.53 267 ASN A O 1
ATOM 1946 N N . ALA A 1 268 ? -15.311 20.699 19.261 1.00 58.03 268 ALA A N 1
ATOM 1947 C CA . ALA A 1 268 ? -15.253 19.927 18.030 1.00 58.03 268 ALA A CA 1
ATOM 1948 C C . ALA A 1 268 ? -13.873 19.265 17.848 1.00 58.03 268 ALA A C 1
ATOM 1950 O O . ALA A 1 268 ? -12.846 19.931 17.756 1.00 58.03 268 ALA A O 1
ATOM 1951 N N . GLY A 1 269 ? -13.859 17.931 17.764 1.00 63.19 269 GLY A N 1
ATOM 1952 C CA . GLY A 1 269 ? -12.659 17.132 17.480 1.00 63.19 269 GLY A CA 1
ATOM 1953 C C . GLY A 1 269 ? -12.133 16.299 18.651 1.00 63.19 269 GLY A C 1
ATOM 1954 O O . GLY A 1 269 ? -11.441 15.312 18.404 1.00 63.19 269 GLY A O 1
ATOM 1955 N N . TRP A 1 270 ? -12.506 16.622 19.894 1.00 72.50 270 TRP A N 1
ATOM 1956 C CA . TRP A 1 270 ? -12.104 15.857 21.087 1.00 72.50 270 TRP A CA 1
ATOM 1957 C C . TRP A 1 270 ? -13.238 15.521 22.063 1.00 72.50 270 TRP A C 1
ATOM 1959 O O . TRP A 1 270 ? -13.030 14.693 22.947 1.00 72.50 270 TRP A O 1
ATOM 1969 N N . VAL A 1 271 ? -14.438 16.088 21.888 1.00 80.94 271 VAL A N 1
ATOM 1970 C CA . VAL A 1 271 ? -15.641 15.703 22.635 1.00 80.94 271 VAL A CA 1
ATOM 1971 C C . VAL A 1 271 ? -16.712 15.224 21.662 1.00 80.94 271 VAL A C 1
ATOM 1973 O O . VAL A 1 271 ? -17.013 15.891 20.675 1.00 80.94 271 VAL A O 1
ATOM 1976 N N . THR A 1 272 ? -17.309 14.069 21.946 1.00 84.69 272 THR A N 1
ATOM 1977 C CA . THR A 1 272 ? -18.537 13.598 21.291 1.00 84.69 272 THR A CA 1
ATOM 1978 C C . THR A 1 272 ? -19.659 13.546 22.309 1.00 84.69 272 THR A C 1
ATOM 1980 O O . THR A 1 272 ? -19.437 13.086 23.431 1.00 84.69 272 THR A O 1
ATOM 1983 N N . LEU A 1 273 ? -20.850 13.984 21.912 1.00 87.12 273 LEU A N 1
ATOM 1984 C CA . LEU A 1 273 ? -21.994 14.120 22.800 1.00 87.12 273 LEU A CA 1
ATOM 1985 C C . LEU A 1 273 ? -23.237 13.507 22.153 1.00 87.12 273 LEU A C 1
ATOM 1987 O O . LEU A 1 273 ? -23.592 13.855 21.028 1.00 87.12 273 LEU A O 1
ATOM 1991 N N . GLU A 1 274 ? -23.894 12.613 22.881 1.00 88.88 274 GLU A N 1
ATOM 1992 C CA . GLU A 1 274 ? -25.184 12.027 22.525 1.00 88.88 274 GLU A CA 1
ATOM 1993 C C . GLU A 1 274 ? -26.206 12.410 23.600 1.00 88.88 274 GLU A C 1
ATOM 1995 O O . GLU A 1 274 ? -25.915 12.365 24.795 1.00 88.88 274 GLU A O 1
ATOM 2000 N N . ARG A 1 275 ? -27.402 12.840 23.190 1.00 91.00 275 ARG A N 1
ATOM 2001 C CA . ARG A 1 275 ? -28.467 13.242 24.116 1.00 91.00 275 ARG A CA 1
ATOM 2002 C C . ARG A 1 275 ? -29.594 12.226 24.089 1.00 91.00 275 ARG A C 1
ATOM 2004 O O . ARG A 1 275 ? -30.152 11.971 23.024 1.00 91.00 275 ARG A O 1
ATOM 2011 N N . ASP A 1 276 ? -30.002 11.784 25.271 1.00 92.88 276 ASP A N 1
ATOM 2012 C CA . ASP A 1 276 ? -31.223 11.013 25.485 1.00 92.88 276 ASP A CA 1
ATOM 2013 C C . ASP A 1 276 ? -32.093 11.709 26.541 1.00 92.88 276 ASP A C 1
ATOM 2015 O O . ASP A 1 276 ? -31.792 11.729 27.737 1.00 92.88 276 ASP A O 1
ATOM 2019 N N . GLY A 1 277 ? -33.154 12.374 26.082 1.00 93.12 277 GLY A N 1
ATOM 2020 C CA . GLY A 1 277 ? -34.025 13.180 26.934 1.00 93.12 277 GLY A CA 1
ATOM 2021 C C . GLY A 1 277 ? -33.263 14.266 27.705 1.00 93.12 277 GLY A C 1
ATOM 2022 O O . GLY A 1 277 ? -32.774 15.234 27.120 1.00 93.12 277 GLY A O 1
ATOM 2023 N N . ALA A 1 278 ? -33.225 14.127 29.032 1.00 93.81 278 ALA A N 1
ATOM 2024 C CA . ALA A 1 278 ? -32.547 15.047 29.948 1.00 93.81 278 ALA A CA 1
ATOM 2025 C C . ALA A 1 278 ? -31.117 14.598 30.316 1.00 93.81 278 ALA A C 1
ATOM 2027 O O . ALA A 1 278 ? -30.497 15.188 31.201 1.00 93.81 278 ALA A O 1
ATOM 2028 N N . THR A 1 279 ? -30.603 13.555 29.666 1.00 94.50 279 THR A N 1
ATOM 2029 C CA . THR A 1 279 ? -29.267 13.005 29.897 1.00 94.50 279 THR A CA 1
ATOM 2030 C C . THR A 1 279 ? -28.361 13.303 28.708 1.00 94.50 279 THR A C 1
ATOM 2032 O O . THR A 1 279 ? -28.785 13.197 27.556 1.00 94.50 279 THR A O 1
ATOM 2035 N N . LEU A 1 280 ? -27.111 13.664 28.994 1.00 93.00 280 LEU A N 1
ATOM 2036 C CA . LEU A 1 280 ? -26.033 13.798 28.020 1.00 93.00 280 LEU A CA 1
ATOM 2037 C C . LEU A 1 280 ? -24.970 12.735 28.293 1.00 93.00 280 LEU A C 1
ATOM 2039 O O . LEU A 1 280 ? -24.368 12.717 29.368 1.00 93.00 280 LEU A O 1
ATOM 2043 N N . GLU A 1 281 ? -24.733 11.885 27.302 1.00 93.44 281 GLU A N 1
ATOM 2044 C CA . GLU A 1 281 ? -23.597 10.973 27.243 1.00 93.44 281 GLU A CA 1
ATOM 2045 C C . GLU A 1 281 ? -22.446 11.682 26.539 1.00 93.44 281 GLU A C 1
ATOM 2047 O O . GLU A 1 281 ? -22.540 12.055 25.368 1.00 93.44 281 GLU A O 1
ATOM 2052 N N . VAL A 1 282 ? -21.353 11.893 27.261 1.00 91.69 282 VAL A N 1
ATOM 2053 C CA . VAL A 1 282 ? -20.206 12.674 26.803 1.00 91.69 282 VAL A CA 1
ATOM 2054 C C . VAL A 1 282 ? -18.986 11.770 26.773 1.00 91.69 282 VAL A C 1
ATOM 2056 O O . VAL A 1 282 ? -18.671 11.103 27.758 1.00 91.69 282 VAL A O 1
ATOM 2059 N N . ARG A 1 283 ? -18.249 11.772 25.662 1.00 90.69 283 ARG A N 1
ATOM 2060 C CA . ARG A 1 283 ? -16.913 11.168 25.592 1.00 90.69 283 ARG A CA 1
ATOM 2061 C C . ARG A 1 283 ? -15.893 12.224 25.235 1.00 90.69 283 ARG A C 1
ATOM 2063 O O . ARG A 1 283 ? -16.052 12.902 24.228 1.00 90.69 283 ARG A O 1
ATOM 2070 N N . ILE A 1 284 ? -14.840 12.302 26.034 1.00 89.56 284 ILE A N 1
ATOM 2071 C CA . ILE A 1 284 ? -13.707 13.204 25.853 1.00 89.56 284 ILE A CA 1
ATOM 2072 C C . ILE A 1 284 ? -12.484 12.352 25.533 1.00 89.56 284 ILE A C 1
ATOM 2074 O O . ILE A 1 284 ? -12.235 11.353 26.214 1.00 89.56 284 ILE A O 1
ATOM 2078 N N . VAL A 1 285 ? -11.731 12.722 24.502 1.00 86.19 285 VAL A N 1
ATOM 2079 C CA . VAL A 1 285 ? -10.501 12.035 24.095 1.00 86.19 285 VAL A CA 1
ATOM 2080 C C . VAL A 1 285 ? -9.322 12.998 24.099 1.00 86.19 285 VAL A C 1
ATOM 2082 O O . VAL A 1 285 ? -9.441 14.134 23.655 1.00 86.19 285 VAL A O 1
ATOM 2085 N N . ALA A 1 286 ? -8.165 12.552 24.583 1.00 83.38 286 ALA A N 1
ATOM 2086 C CA . ALA A 1 286 ? -6.957 13.374 24.595 1.00 83.38 286 ALA A CA 1
ATOM 2087 C C . ALA A 1 286 ? -5.684 12.528 24.470 1.00 83.38 286 ALA A C 1
ATOM 2089 O O . ALA A 1 286 ? -5.696 11.319 24.687 1.00 83.38 286 ALA A O 1
ATOM 2090 N N . ALA A 1 287 ? -4.561 13.158 24.122 1.00 76.75 287 ALA A N 1
ATOM 2091 C CA . ALA A 1 287 ? -3.291 12.457 23.912 1.00 76.75 287 ALA A CA 1
ATOM 2092 C C . ALA A 1 287 ? -2.616 11.995 25.220 1.00 76.75 287 ALA A C 1
ATOM 2094 O O . ALA A 1 287 ? -1.837 11.047 25.216 1.00 76.75 287 ALA A O 1
ATOM 2095 N N . SER A 1 288 ? -2.905 12.655 26.343 1.00 80.50 288 SER A N 1
ATOM 2096 C CA . SER A 1 288 ? -2.316 12.373 27.656 1.00 80.50 288 SER A CA 1
ATOM 2097 C C . SER A 1 288 ? -3.334 12.550 28.782 1.00 80.50 288 SER A C 1
ATOM 2099 O O . SER A 1 288 ? -4.380 13.169 28.586 1.00 80.50 288 SER A O 1
ATOM 2101 N N . VAL A 1 289 ? -3.013 12.044 29.978 1.00 84.62 289 VAL A N 1
ATOM 2102 C CA . VAL A 1 289 ? -3.868 12.211 31.166 1.00 84.62 289 VAL A CA 1
ATOM 2103 C C . VAL A 1 289 ? -3.980 13.688 31.558 1.00 84.62 289 VAL A C 1
ATOM 2105 O O . VAL A 1 289 ? -5.066 14.138 31.904 1.00 84.62 289 VAL A O 1
ATOM 2108 N N . GLY A 1 290 ? -2.893 14.461 31.441 1.00 83.50 290 GLY A N 1
ATOM 2109 C CA . GLY A 1 290 ? -2.899 15.902 31.722 1.00 83.50 290 GLY A CA 1
ATOM 2110 C C . GLY A 1 290 ? -3.846 16.666 30.798 1.00 83.50 290 GLY A C 1
ATOM 2111 O O . GLY A 1 290 ? -4.757 17.332 31.276 1.00 83.50 290 GLY A O 1
ATOM 2112 N N . SER A 1 291 ? -3.710 16.463 29.485 1.00 83.44 291 SER A N 1
ATOM 2113 C CA . SER A 1 291 ? -4.618 17.062 28.495 1.00 83.44 291 SER A CA 1
ATOM 2114 C C . SER A 1 291 ? -6.062 16.560 28.622 1.00 83.44 291 SER A C 1
ATOM 2116 O O . SER A 1 291 ? -6.991 17.295 28.319 1.00 83.44 291 SER A O 1
ATOM 2118 N N . LEU A 1 292 ? -6.269 15.309 29.062 1.00 88.25 292 LEU A N 1
ATOM 2119 C CA . LEU A 1 292 ? -7.613 14.772 29.298 1.00 88.25 292 LEU A CA 1
ATOM 2120 C C . LEU A 1 292 ? -8.280 15.476 30.481 1.00 88.25 292 LEU A C 1
ATOM 2122 O O . LEU A 1 292 ? -9.461 15.797 30.409 1.00 88.25 292 LEU A O 1
ATOM 2126 N N . ARG A 1 293 ? -7.519 15.715 31.557 1.00 90.38 293 ARG A N 1
ATOM 2127 C CA . ARG A 1 293 ? -7.980 16.466 32.727 1.00 90.38 293 ARG A CA 1
ATOM 2128 C C . ARG A 1 293 ? -8.377 17.887 32.337 1.00 90.38 293 ARG A C 1
ATOM 2130 O O . ARG A 1 293 ? -9.480 18.293 32.669 1.00 90.38 293 ARG A O 1
ATOM 2137 N N . GLU A 1 294 ? -7.516 18.596 31.610 1.00 85.75 294 GLU A N 1
ATOM 2138 C CA . GLU A 1 294 ? -7.782 19.968 31.149 1.00 85.75 294 GLU A CA 1
ATOM 2139 C C . GLU A 1 294 ? -9.041 20.030 30.274 1.00 85.75 294 GLU A C 1
ATOM 2141 O O . GLU A 1 294 ? -9.968 20.770 30.587 1.00 85.75 294 GLU A O 1
ATOM 2146 N N . ALA A 1 295 ? -9.148 19.161 29.263 1.00 86.50 295 ALA A N 1
ATOM 2147 C CA . ALA A 1 295 ? -10.330 19.107 28.402 1.00 86.50 295 ALA A CA 1
ATOM 2148 C C . ALA A 1 295 ? -11.619 18.761 29.173 1.00 86.50 295 ALA A C 1
ATOM 2150 O O . ALA A 1 295 ? -12.693 19.276 28.861 1.00 86.50 295 ALA A O 1
ATOM 2151 N N . ALA A 1 296 ? -11.534 17.890 30.184 1.00 90.19 296 ALA A N 1
ATOM 2152 C CA . ALA A 1 296 ? -12.672 17.559 31.034 1.00 90.19 296 ALA A CA 1
ATOM 2153 C C . ALA A 1 296 ? -13.086 18.725 31.943 1.00 90.19 296 ALA A C 1
ATOM 2155 O O . ALA A 1 296 ? -14.282 18.975 32.094 1.00 90.19 296 ALA A O 1
ATOM 2156 N N . GLU A 1 297 ? -12.121 19.437 32.528 1.00 90.38 297 GLU A N 1
ATOM 2157 C CA . GLU A 1 297 ? -12.357 20.627 33.353 1.00 90.38 297 GLU A CA 1
ATOM 2158 C C . GLU A 1 297 ? -13.022 21.742 32.528 1.00 90.38 297 GLU A C 1
ATOM 2160 O O . GLU A 1 297 ? -14.059 22.265 32.945 1.00 90.38 297 GLU A O 1
ATOM 2165 N N . ASP A 1 298 ? -12.504 22.027 31.331 1.00 86.69 298 ASP A N 1
ATOM 2166 C CA . ASP A 1 298 ? -13.054 23.037 30.419 1.00 86.69 298 ASP A CA 1
ATOM 2167 C C . ASP A 1 298 ? -14.478 22.683 29.968 1.00 86.69 298 ASP A C 1
ATOM 2169 O O . ASP A 1 298 ? -15.398 23.506 30.057 1.00 86.69 298 ASP A O 1
ATOM 2173 N N . PHE A 1 299 ? -14.701 21.429 29.556 1.00 89.94 299 PHE A N 1
ATOM 2174 C CA . PHE A 1 299 ? -16.030 20.957 29.168 1.00 89.94 299 PHE A CA 1
ATOM 2175 C C . PHE A 1 299 ? -17.041 21.099 30.315 1.00 89.94 299 PHE A C 1
ATOM 2177 O O . PHE A 1 299 ? -18.137 21.635 30.121 1.00 89.94 299 PHE A O 1
ATOM 2184 N N . LEU A 1 300 ? -16.681 20.639 31.519 1.00 92.25 300 LEU A N 1
ATOM 2185 C CA . LEU A 1 300 ? -17.557 20.704 32.689 1.00 92.25 300 LEU A CA 1
ATOM 2186 C C . LEU A 1 300 ? -17.841 22.152 33.109 1.00 92.25 300 LEU A C 1
ATOM 2188 O O . LEU A 1 300 ? -18.969 22.454 33.507 1.00 92.25 300 LEU A O 1
ATOM 2192 N N . ALA A 1 301 ? -16.868 23.058 32.977 1.00 88.75 301 ALA A N 1
ATOM 2193 C CA . ALA A 1 301 ? -17.059 24.480 33.247 1.00 88.75 301 ALA A CA 1
ATOM 2194 C C . ALA A 1 301 ? -18.076 25.114 32.281 1.00 88.75 301 ALA A C 1
ATOM 2196 O O . ALA A 1 301 ? -19.012 25.790 32.732 1.00 88.75 301 ALA A O 1
ATOM 2197 N N . CYS A 1 302 ? -17.956 24.845 30.974 1.00 86.56 302 CYS A N 1
ATOM 2198 C CA . CYS A 1 302 ? -18.923 25.314 29.977 1.00 86.56 302 CYS A CA 1
ATOM 2199 C C . CYS A 1 302 ? -20.315 24.711 30.205 1.00 86.56 302 CYS A C 1
ATOM 2201 O O . CYS A 1 302 ? -21.312 25.439 30.195 1.00 86.56 302 CYS A O 1
ATOM 2203 N N . ALA A 1 303 ? -20.397 23.406 30.485 1.00 88.88 303 ALA A N 1
ATOM 2204 C CA . ALA A 1 303 ? -21.664 22.734 30.761 1.00 88.88 303 ALA A CA 1
ATOM 2205 C C . ALA A 1 303 ? -22.370 23.319 31.996 1.00 88.88 303 ALA A C 1
ATOM 2207 O O . ALA A 1 303 ? -23.571 23.593 31.957 1.00 88.88 303 ALA A O 1
ATOM 2208 N N . ALA A 1 304 ? -21.624 23.585 33.074 1.00 90.81 304 ALA A N 1
ATOM 2209 C CA . ALA A 1 304 ? -22.160 24.193 34.290 1.00 90.81 304 ALA A CA 1
ATOM 2210 C C . ALA A 1 304 ? -22.629 25.642 34.078 1.00 90.81 304 ALA A C 1
ATOM 2212 O O . ALA A 1 304 ? -23.582 26.095 34.719 1.00 90.81 304 ALA A O 1
ATOM 2213 N N . LEU A 1 305 ? -21.968 26.410 33.208 1.00 89.12 305 LEU A N 1
ATOM 2214 C CA . LEU A 1 305 ? -22.425 27.752 32.845 1.00 89.12 305 LEU A CA 1
ATOM 2215 C C . LEU A 1 305 ? -23.722 27.695 32.030 1.00 89.12 305 LEU A C 1
ATOM 2217 O O . LEU A 1 305 ? -24.687 28.364 32.395 1.00 89.12 305 LEU A O 1
ATOM 2221 N N . ALA A 1 306 ? -23.762 26.865 30.987 1.00 87.25 306 ALA A N 1
ATOM 2222 C CA . ALA A 1 306 ? -24.927 26.725 30.117 1.00 87.25 306 ALA A CA 1
ATOM 2223 C C . ALA A 1 306 ? -26.165 26.220 30.875 1.00 87.25 306 ALA A C 1
ATOM 2225 O O . ALA A 1 306 ? -27.258 26.750 30.683 1.00 87.25 306 ALA A O 1
ATOM 2226 N N . ALA A 1 307 ? -25.990 25.262 31.792 1.00 88.31 307 ALA A N 1
ATOM 2227 C CA . ALA A 1 307 ? -27.082 24.761 32.622 1.00 88.31 307 ALA A CA 1
ATOM 2228 C C . ALA A 1 307 ? -27.692 25.869 33.496 1.00 88.31 307 ALA A C 1
ATOM 2230 O O . ALA A 1 307 ? -28.905 26.048 33.505 1.00 88.31 307 ALA A O 1
ATOM 2231 N N . ARG A 1 308 ? -26.852 26.682 34.156 1.00 89.69 308 ARG A N 1
ATOM 2232 C CA . ARG A 1 308 ? -27.307 27.800 35.005 1.00 89.69 308 ARG A CA 1
ATOM 2233 C C . ARG A 1 308 ? -28.039 28.900 34.241 1.00 89.69 308 ARG A C 1
ATOM 2235 O O . ARG A 1 308 ? -28.848 29.600 34.843 1.00 89.69 308 ARG A O 1
ATOM 2242 N N . VAL A 1 309 ? -27.703 29.116 32.968 1.00 86.56 309 VAL A N 1
ATOM 2243 C CA . VAL A 1 309 ? -28.424 30.068 32.107 1.00 86.56 309 VAL A CA 1
ATOM 2244 C C . VAL A 1 309 ? -29.788 29.489 31.743 1.00 86.56 309 VAL A C 1
ATOM 2246 O O . VAL A 1 309 ? -30.797 30.134 31.984 1.00 86.56 309 VAL A O 1
ATOM 2249 N N . ALA A 1 310 ? -29.824 28.238 31.282 1.00 85.75 310 ALA A N 1
ATOM 2250 C CA . ALA A 1 310 ? -31.054 27.575 30.855 1.00 85.75 310 ALA A CA 1
ATOM 2251 C C . ALA A 1 310 ? -32.052 27.280 31.991 1.00 85.75 310 ALA A C 1
ATOM 2253 O O . ALA A 1 310 ? -33.217 27.033 31.719 1.00 85.75 310 ALA A O 1
ATOM 2254 N N . GLU A 1 311 ? -31.612 27.264 33.251 1.00 83.69 311 GLU A N 1
ATOM 2255 C CA . GLU A 1 311 ? -32.496 27.152 34.423 1.00 83.69 311 GLU A CA 1
ATOM 2256 C C . GLU A 1 311 ? -33.176 28.478 34.807 1.00 83.69 311 GLU A C 1
ATOM 2258 O O . GLU A 1 311 ? -34.098 28.475 35.624 1.00 83.69 311 GLU A O 1
ATOM 2263 N N . LYS A 1 312 ? -32.695 29.611 34.279 1.00 75.94 312 LYS A N 1
ATOM 2264 C CA . LYS A 1 312 ? -33.238 30.950 34.561 1.00 75.94 312 LYS A CA 1
ATOM 2265 C C . LYS A 1 312 ? -34.228 31.443 33.506 1.00 75.94 312 LYS A C 1
ATOM 2267 O O . LYS A 1 312 ? -34.951 32.395 33.799 1.00 75.94 312 LYS A O 1
ATOM 2272 N N . ASP A 1 313 ? -34.222 30.817 32.334 1.00 57.78 313 ASP A N 1
ATOM 2273 C CA . ASP A 1 313 ? -35.141 31.054 31.216 1.00 57.78 313 ASP A CA 1
ATOM 2274 C C . ASP A 1 313 ? -36.361 30.120 31.301 1.00 57.78 313 ASP A C 1
ATOM 2276 O O . ASP A 1 313 ? -37.476 30.576 30.953 1.00 57.78 313 ASP A O 1
#